Protein AF-A0A3A2ZA96-F1 (afdb_monomer)

Organism: NCBI:txid2070753

Solvent-accessible surface area (backbone atoms only — not comparable to full-atom values): 13912 Å² total; per-residue (Å²): 144,75,65,71,87,45,40,58,69,80,91,52,92,72,40,74,68,71,79,42,34,32,76,42,24,40,72,63,75,56,77,67,40,71,51,65,46,100,72,82,50,36,35,32,31,68,46,44,55,41,67,55,102,55,33,41,30,28,36,23,36,33,68,72,78,69,37,63,30,22,39,39,38,29,12,16,46,48,45,76,74,41,43,37,73,58,53,39,58,54,58,71,73,49,78,74,83,46,84,15,43,75,13,38,61,56,70,78,47,74,45,76,48,82,53,76,13,41,47,23,40,36,41,30,27,68,35,61,42,32,46,42,61,45,36,72,75,38,46,70,66,47,57,76,41,39,72,52,48,51,52,36,48,51,34,15,48,51,40,37,49,77,69,74,46,78,66,91,62,91,50,50,70,30,28,24,43,55,47,86,69,54,55,79,49,52,72,67,56,50,55,68,75,38,79,77,81,63,69,48,61,50,42,52,72,43,79,87,69,62,51,80,27,47,44,70,41,51,53,54,46,55,78,68,47,65,66,52,50,54,47,62,75,74,48,61,76,81,79,59,46,43,21,44,41,74,60,50,65,122

Sequence (250 aa):
MYAIEKFHYVPDEDVEDICMYKPGGYHPVKLGEIFQNGGSSKYRILQKLGSGSFATVWLAEDLLKGRYVALKILISDATANGNEAQILRWLDNQSRGHPGYRHVAHLLDCFQIKGPNGTHDVLIMEPMVSLFWLHREATDIISSHGKSFIHQMISGLLYLHSLQVMHGDLHLSNIGLALPDLDKYSESELSFAFDDPEPTIVLPLRPEDQTNSLPTYVIRPISLAELVLEQLRTSKSTDLCVRIMDFGNG

Foldseek 3Di:
DPDVVFWPDDDDVLFDDLSQLAAQGAFADDQQDWDDDVDDWIWGFHFWAGDDRFWTWTWTARPVVLFIWIKTKTGQNCVVQFCQVVVQVVLQPDDPPQPLSLQAWHFPDWDWDQFPRGIIIIGITFDWDFQVVLCVVPVPLCVVLVVLLVVSNVSNCVSCVVVVHDLVDDDRRQKTKGDRPPSVDDSVRVPVVWDDWDWAAIGTPDPVPDDSSGHRTITRRTDPNVVVSVCSVPDDSVVIHMHGHDSDRD

Secondary structure (DSSP, 8-state):
--SGGGEE----TTS--GGG-STTSPPP--TT-EEE-SSS-EEEEEEEEEEETTEEEEEEEETTTTEEEEEEEE-HHHHHH--HHHHHHHHHTS-TTSTTGGGB---SEEEEEEETTEEEEEEEE--EEEHHHHHHH-HHHHHHHHHHHHHHHHHHHHHHHHTT---S--SGGGEEEE-TTGGGS-HHHHHHHSPPP-EEE-EESSGGG--TTS-SEEEPPP--HHHHHHHHHHS-TTT--EEE---TT-

Structure (mmCIF, N/CA/C/O backbone):
data_AF-A0A3A2ZA96-F1
#
_entry.id   AF-A0A3A2ZA96-F1
#
loop_
_atom_site.group_PDB
_atom_site.id
_atom_site.type_symbol
_atom_site.label_atom_id
_atom_site.label_alt_id
_atom_site.label_comp_id
_atom_site.label_asym_id
_atom_site.label_entity_id
_atom_site.label_seq_id
_atom_site.pdbx_PDB_ins_code
_atom_site.Cartn_x
_atom_site.Cartn_y
_atom_site.Cartn_z
_atom_site.occupancy
_atom_site.B_iso_or_equiv
_atom_site.auth_seq_id
_atom_site.auth_comp_id
_atom_site.auth_asym_id
_atom_site.auth_atom_id
_atom_site.pdbx_PDB_model_num
ATOM 1 N N . MET A 1 1 ? 27.424 -8.484 -4.691 1.00 39.47 1 MET A N 1
ATOM 2 C CA . MET A 1 1 ? 27.998 -7.264 -4.087 1.00 39.47 1 MET A CA 1
ATOM 3 C C . MET A 1 1 ? 28.618 -6.375 -5.181 1.00 39.47 1 MET A C 1
ATOM 5 O O . MET A 1 1 ? 29.801 -6.111 -5.120 1.00 39.47 1 MET A O 1
ATOM 9 N N . TYR A 1 2 ? 27.853 -5.964 -6.212 1.00 43.91 2 TYR A N 1
ATOM 10 C CA . TYR A 1 2 ? 28.400 -5.239 -7.390 1.00 43.91 2 TYR A CA 1
ATOM 11 C C . TYR A 1 2 ? 27.446 -4.216 -8.051 1.00 43.91 2 TYR A C 1
ATOM 13 O O . TYR A 1 2 ? 27.782 -3.652 -9.084 1.00 43.91 2 TYR A O 1
ATOM 21 N N . ALA A 1 3 ? 26.239 -3.983 -7.524 1.00 51.50 3 ALA A N 1
ATOM 22 C CA . ALA A 1 3 ? 25.230 -3.198 -8.249 1.00 51.50 3 ALA A CA 1
ATOM 23 C C . ALA A 1 3 ? 25.275 -1.684 -7.953 1.00 51.50 3 ALA A C 1
ATOM 25 O O . ALA A 1 3 ? 24.931 -0.894 -8.823 1.00 51.50 3 ALA A O 1
ATOM 26 N N . ILE A 1 4 ? 25.776 -1.269 -6.784 1.00 53.28 4 ILE A N 1
ATOM 27 C CA . ILE A 1 4 ? 25.806 0.148 -6.371 1.00 53.28 4 ILE A CA 1
ATOM 28 C C . ILE A 1 4 ? 26.928 0.926 -7.090 1.00 53.28 4 ILE A C 1
ATOM 30 O O . ILE A 1 4 ? 26.800 2.118 -7.335 1.00 53.28 4 ILE A O 1
ATOM 34 N N . GLU A 1 5 ? 27.991 0.247 -7.536 1.00 59.47 5 GLU A N 1
ATOM 35 C CA . GLU A 1 5 ? 29.113 0.859 -8.273 1.00 59.47 5 GLU A CA 1
ATOM 36 C C . GLU A 1 5 ? 28.763 1.292 -9.704 1.00 59.47 5 GLU A C 1
ATOM 38 O O . GLU A 1 5 ? 29.638 1.766 -10.420 1.00 59.47 5 GLU A O 1
ATOM 43 N N . LYS A 1 6 ? 27.516 1.096 -10.152 1.00 59.81 6 LYS A N 1
ATOM 44 C CA . LYS A 1 6 ? 27.054 1.439 -11.503 1.00 59.81 6 LYS A CA 1
ATOM 45 C C . LYS A 1 6 ? 26.203 2.702 -11.575 1.00 59.81 6 LYS A C 1
ATOM 47 O O . LYS A 1 6 ? 25.868 3.117 -12.683 1.00 59.81 6 LYS A O 1
ATOM 52 N N . PHE A 1 7 ? 25.865 3.326 -10.447 1.00 63.41 7 PHE A N 1
ATOM 53 C CA . PHE A 1 7 ? 24.926 4.450 -10.414 1.00 63.41 7 PHE A CA 1
ATOM 54 C C . PHE A 1 7 ? 25.476 5.629 -9.610 1.00 63.41 7 PHE A C 1
ATOM 56 O O . PHE A 1 7 ? 26.142 5.447 -8.592 1.00 63.41 7 PHE A O 1
ATOM 63 N N . HIS A 1 8 ? 25.159 6.851 -10.043 1.00 62.31 8 HIS A N 1
ATOM 64 C CA . HIS A 1 8 ? 25.206 8.018 -9.167 1.00 62.31 8 HIS A CA 1
ATOM 65 C C . HIS A 1 8 ? 23.986 7.952 -8.250 1.00 62.31 8 HIS A C 1
ATOM 67 O O . HIS A 1 8 ? 22.919 8.469 -8.572 1.00 62.31 8 HIS A O 1
ATOM 73 N N . TYR A 1 9 ? 24.148 7.250 -7.135 1.00 63.81 9 TYR A N 1
ATOM 74 C CA . TYR A 1 9 ? 23.114 7.053 -6.132 1.00 63.81 9 TYR A CA 1
ATOM 75 C C . TYR A 1 9 ? 23.725 7.244 -4.747 1.00 63.81 9 TYR A C 1
ATOM 77 O O . TYR A 1 9 ? 24.752 6.642 -4.431 1.00 63.81 9 TYR A O 1
ATOM 85 N N . VAL A 1 10 ? 23.099 8.090 -3.933 1.00 62.56 10 VAL A N 1
ATOM 86 C CA . VAL A 1 10 ? 23.370 8.157 -2.497 1.00 62.56 10 VAL A CA 1
ATOM 87 C C . VAL A 1 10 ? 22.300 7.296 -1.835 1.00 62.56 10 VAL A C 1
ATOM 89 O O . VAL A 1 10 ? 21.128 7.653 -1.946 1.00 62.56 10 VAL A O 1
ATOM 92 N N . PRO A 1 11 ? 22.663 6.161 -1.210 1.00 63.34 11 PRO A N 1
ATOM 93 C CA . PRO A 1 11 ? 21.711 5.353 -0.468 1.00 63.34 11 PRO A CA 1
ATOM 94 C C . PRO A 1 11 ? 20.977 6.195 0.563 1.00 63.34 11 PRO A C 1
ATOM 96 O O . PRO A 1 11 ? 21.597 6.758 1.462 1.00 63.34 11 PRO A O 1
ATOM 99 N N . ASP A 1 12 ? 19.663 6.269 0.403 1.00 71.38 12 ASP A N 1
ATOM 100 C CA . ASP A 1 12 ? 18.750 6.754 1.422 1.00 71.38 12 ASP A CA 1
ATOM 101 C C . ASP A 1 12 ? 18.109 5.520 2.070 1.00 71.38 12 ASP A C 1
ATOM 103 O O . ASP A 1 12 ? 17.606 4.638 1.374 1.00 71.38 12 ASP A O 1
ATOM 107 N N . GLU A 1 13 ? 18.195 5.408 3.395 1.00 70.94 13 GLU A N 1
ATOM 108 C CA . GLU A 1 13 ? 17.648 4.262 4.134 1.00 70.94 13 GLU A CA 1
ATOM 109 C C . GLU A 1 13 ? 16.117 4.191 4.046 1.00 70.94 13 GLU A C 1
ATOM 111 O O . GLU A 1 13 ? 15.537 3.121 4.236 1.00 70.94 13 GLU A O 1
ATOM 116 N N . ASP A 1 14 ? 15.465 5.309 3.716 1.00 79.44 14 ASP A N 1
ATOM 117 C CA . ASP A 1 14 ? 14.012 5.410 3.627 1.00 79.44 14 ASP A CA 1
ATOM 118 C C . ASP A 1 14 ? 13.470 5.131 2.211 1.00 79.44 14 ASP A C 1
ATOM 120 O O . ASP A 1 14 ? 12.252 5.107 2.006 1.00 79.44 14 ASP A O 1
ATOM 124 N N . VAL A 1 15 ? 14.341 4.880 1.223 1.00 86.81 15 VAL A N 1
ATOM 125 C CA . VAL A 1 15 ? 13.942 4.424 -0.120 1.00 86.81 15 VAL A CA 1
ATOM 126 C C . VAL A 1 15 ? 14.346 2.966 -0.355 1.00 86.81 15 VAL A C 1
ATOM 128 O O . VAL A 1 15 ? 15.236 2.409 0.282 1.00 86.81 15 VAL A O 1
ATOM 131 N N . GLU A 1 16 ? 13.651 2.303 -1.271 1.00 90.56 16 GLU A N 1
ATOM 132 C CA . GLU A 1 16 ? 13.921 0.920 -1.641 1.00 90.56 16 GLU A CA 1
ATOM 133 C C . GLU A 1 16 ? 15.256 0.769 -2.377 1.00 90.56 16 GLU A C 1
ATOM 135 O O . GLU A 1 16 ? 15.706 1.661 -3.096 1.00 90.56 16 GLU A O 1
ATOM 140 N N . ASP A 1 17 ? 15.871 -0.408 -2.250 1.00 89.00 17 ASP A N 1
ATOM 141 C CA . ASP A 1 17 ? 17.122 -0.709 -2.940 1.00 89.00 17 ASP A CA 1
ATOM 142 C C . ASP A 1 17 ? 16.935 -0.665 -4.465 1.00 89.00 17 ASP A C 1
ATOM 144 O O . ASP A 1 17 ? 16.279 -1.528 -5.061 1.00 89.00 17 ASP A O 1
ATOM 148 N N . ILE A 1 18 ? 17.584 0.310 -5.105 1.00 88.69 18 ILE A N 1
ATOM 149 C CA . ILE A 1 18 ? 17.569 0.494 -6.558 1.00 88.69 18 ILE A CA 1
ATOM 150 C C . ILE A 1 18 ? 18.042 -0.755 -7.319 1.00 88.69 18 ILE A C 1
ATOM 152 O O . ILE A 1 18 ? 17.629 -0.996 -8.452 1.00 88.69 18 ILE A O 1
ATOM 156 N N . CYS A 1 19 ? 18.862 -1.606 -6.695 1.00 87.50 19 CYS A N 1
ATOM 157 C CA . CYS A 1 19 ? 19.374 -2.837 -7.298 1.00 87.50 19 CYS A CA 1
ATOM 158 C C . CYS A 1 19 ? 18.289 -3.912 -7.475 1.00 87.50 19 CYS A C 1
ATOM 160 O O . CYS A 1 19 ? 18.508 -4.919 -8.159 1.00 87.50 19 CYS A O 1
ATOM 162 N N . MET A 1 20 ? 17.124 -3.719 -6.853 1.00 92.38 20 MET A N 1
ATOM 163 C CA . MET A 1 20 ? 15.959 -4.590 -6.987 1.00 92.38 20 MET A CA 1
ATOM 164 C C . MET A 1 20 ? 15.088 -4.228 -8.198 1.00 92.38 20 MET A C 1
ATOM 166 O O . MET A 1 20 ? 14.151 -4.959 -8.506 1.00 92.38 20 MET A O 1
ATOM 170 N N . TYR A 1 21 ? 15.413 -3.171 -8.943 1.00 93.44 21 TYR A N 1
ATOM 171 C CA . TYR A 1 21 ? 14.785 -2.840 -10.224 1.00 93.44 21 TYR A CA 1
ATOM 172 C C . TYR A 1 21 ? 15.423 -3.620 -11.381 1.00 93.44 21 TYR A C 1
ATOM 174 O O . TYR A 1 21 ? 16.212 -3.110 -12.175 1.00 93.44 21 TYR A O 1
ATOM 182 N N . LYS A 1 22 ? 15.087 -4.906 -11.446 1.00 93.12 22 LYS A N 1
ATOM 183 C CA . LYS A 1 22 ? 15.606 -5.895 -12.403 1.00 93.12 22 LYS A CA 1
ATOM 184 C C . LYS A 1 22 ? 14.513 -6.921 -12.728 1.00 93.12 22 LYS A C 1
ATOM 186 O O . LYS A 1 22 ? 13.529 -6.970 -11.989 1.00 93.12 22 LYS A O 1
ATOM 191 N N . PRO A 1 23 ? 14.667 -7.777 -13.756 1.00 95.50 23 PRO A N 1
ATOM 192 C CA . PRO A 1 23 ? 13.743 -8.889 -13.986 1.00 95.50 23 PRO A CA 1
ATOM 193 C C . PRO A 1 23 ? 13.491 -9.705 -12.706 1.00 95.50 23 PRO A C 1
ATOM 195 O O . PRO A 1 23 ? 14.446 -10.061 -12.016 1.00 95.50 23 PRO A O 1
ATOM 198 N N . GLY A 1 24 ? 12.217 -9.945 -12.378 1.00 94.88 24 GLY A N 1
ATOM 199 C CA . GLY A 1 24 ? 11.777 -10.583 -11.125 1.00 94.88 24 GLY A CA 1
ATOM 200 C C . GLY A 1 24 ? 11.549 -9.615 -9.950 1.00 94.88 24 GLY A C 1
ATOM 201 O O . GLY A 1 24 ? 10.838 -9.933 -9.000 1.00 94.88 24 GLY A O 1
ATOM 202 N N . GLY A 1 25 ? 12.095 -8.401 -10.024 1.00 95.69 25 GLY A N 1
ATOM 203 C CA . GLY A 1 25 ? 12.070 -7.398 -8.959 1.00 95.69 25 GLY A CA 1
ATOM 204 C C . GLY A 1 25 ? 10.932 -6.376 -9.057 1.00 95.69 25 GLY A C 1
ATOM 205 O O . GLY A 1 25 ? 9.826 -6.707 -9.489 1.00 95.69 25 GLY A O 1
ATOM 206 N N . TYR A 1 26 ? 11.185 -5.138 -8.617 1.00 96.88 26 TYR A N 1
ATOM 207 C CA . TYR A 1 26 ? 10.183 -4.061 -8.552 1.00 96.88 26 TYR A CA 1
ATOM 208 C C . TYR A 1 26 ? 9.727 -3.575 -9.930 1.00 96.88 26 TYR A C 1
ATOM 210 O O . TYR A 1 26 ? 10.460 -3.665 -10.910 1.00 96.88 26 TYR A O 1
ATOM 218 N N . HIS A 1 27 ? 8.527 -3.000 -9.997 1.00 97.31 27 HIS A N 1
ATOM 219 C CA . HIS A 1 27 ? 8.063 -2.235 -11.153 1.00 97.31 27 HIS A CA 1
ATOM 220 C C . HIS A 1 27 ? 8.425 -0.749 -10.985 1.00 97.31 27 HIS A C 1
ATOM 222 O O . HIS A 1 27 ? 8.119 -0.204 -9.924 1.00 97.31 27 HIS A O 1
ATOM 228 N N . PRO A 1 28 ? 9.044 -0.073 -11.973 1.00 96.06 28 PRO A N 1
ATOM 229 C CA . PRO A 1 28 ? 9.272 1.372 -11.908 1.00 96.06 28 PRO A CA 1
ATOM 230 C C . PRO A 1 28 ? 7.945 2.129 -12.028 1.00 96.06 28 PRO A C 1
ATOM 232 O O . PRO A 1 28 ? 7.232 1.953 -13.008 1.00 96.06 28 PRO A O 1
ATOM 235 N N . VAL A 1 29 ? 7.637 2.977 -11.045 1.00 96.50 29 VAL A N 1
ATOM 236 C CA . VAL A 1 29 ? 6.386 3.753 -10.963 1.00 96.50 29 VAL A CA 1
ATOM 237 C C . VAL A 1 29 ? 6.705 5.243 -10.966 1.00 96.50 29 VAL A C 1
ATOM 239 O O . VAL A 1 29 ? 7.689 5.667 -10.355 1.00 96.50 29 VAL A O 1
ATOM 242 N N . LYS A 1 30 ? 5.874 6.049 -11.635 1.00 95.50 30 LYS A N 1
ATOM 243 C CA . LYS A 1 30 ? 6.012 7.513 -11.664 1.00 95.50 30 LYS A CA 1
ATOM 244 C C . LYS A 1 30 ? 4.824 8.209 -11.007 1.00 95.50 30 LYS A C 1
ATOM 246 O O . LYS A 1 30 ? 3.680 7.789 -11.150 1.00 95.50 30 LYS A O 1
ATOM 251 N N . LEU A 1 31 ? 5.086 9.338 -10.352 1.00 95.00 31 LEU A N 1
ATOM 252 C CA . LEU A 1 31 ? 4.021 10.235 -9.909 1.00 95.00 31 LEU A CA 1
ATOM 253 C C . LEU A 1 31 ? 3.207 10.731 -11.111 1.00 95.00 31 LEU A C 1
ATOM 255 O O . LEU A 1 31 ? 3.764 11.038 -12.169 1.00 95.00 31 LEU A O 1
ATOM 259 N N . GLY A 1 32 ? 1.885 10.767 -10.956 1.00 95.38 32 GLY A N 1
ATOM 260 C CA . GLY A 1 32 ? 0.931 11.093 -12.016 1.00 95.38 32 GLY A CA 1
ATOM 261 C C . GLY A 1 32 ? 0.682 9.972 -13.031 1.00 95.38 32 GLY A C 1
ATOM 262 O O . GLY A 1 32 ? -0.185 10.129 -13.892 1.00 95.38 32 GLY A O 1
ATOM 263 N N . GLU A 1 33 ? 1.396 8.844 -12.949 1.00 96.44 33 GLU A N 1
ATOM 264 C CA . GLU A 1 33 ? 1.129 7.675 -13.787 1.00 96.44 33 GLU A CA 1
ATOM 265 C C . GLU A 1 33 ? -0.280 7.137 -13.532 1.00 96.44 33 GLU A C 1
ATOM 267 O O . GLU A 1 33 ? -0.764 7.134 -12.400 1.00 96.44 33 GLU A O 1
ATOM 272 N N . ILE A 1 34 ? -0.951 6.693 -14.596 1.00 97.31 34 ILE A N 1
ATOM 273 C CA . ILE A 1 34 ? -2.306 6.154 -14.516 1.00 97.31 34 ILE A CA 1
ATOM 274 C C . ILE A 1 34 ? -2.273 4.674 -14.877 1.00 97.31 34 ILE A C 1
ATOM 276 O O . ILE A 1 34 ? -2.052 4.318 -16.036 1.00 97.31 34 ILE A O 1
ATOM 280 N N . PHE A 1 35 ? -2.574 3.821 -13.902 1.00 96.56 35 PHE A N 1
ATOM 281 C CA . PHE A 1 35 ? -2.811 2.402 -14.133 1.00 96.56 35 PHE A CA 1
ATOM 282 C C . PHE A 1 35 ? -4.283 2.153 -14.445 1.00 96.56 35 PHE A C 1
ATOM 284 O O . PHE A 1 35 ? -5.175 2.712 -13.807 1.00 96.56 35 PHE A O 1
ATOM 291 N N . GLN A 1 36 ? -4.549 1.296 -15.427 1.00 91.38 36 GLN A N 1
ATOM 292 C CA . GLN A 1 36 ? -5.901 0.931 -15.827 1.00 91.38 36 GLN A CA 1
ATOM 293 C C . GLN A 1 36 ? -6.091 -0.574 -15.665 1.00 91.38 36 GLN A C 1
ATOM 295 O O . GLN A 1 36 ? -5.366 -1.369 -16.263 1.00 91.38 36 GLN A O 1
ATOM 300 N N . ASN A 1 37 ? -7.102 -0.959 -14.890 1.00 83.00 37 ASN A N 1
ATOM 301 C CA . ASN A 1 37 ? -7.631 -2.315 -14.950 1.00 83.00 37 ASN A CA 1
ATOM 302 C C . ASN A 1 37 ? -8.444 -2.423 -16.248 1.00 83.00 37 ASN A C 1
ATOM 304 O O . ASN A 1 37 ? -9.155 -1.475 -16.565 1.00 83.00 37 ASN A O 1
ATOM 308 N N . GLY A 1 38 ? -8.367 -3.532 -16.991 1.00 74.62 38 GLY A N 1
ATOM 309 C CA . GLY A 1 38 ? -8.902 -3.711 -18.358 1.00 74.62 38 GLY A CA 1
ATOM 310 C C . GLY A 1 38 ? -10.396 -3.401 -18.601 1.00 74.62 38 GLY A C 1
ATOM 311 O O . GLY A 1 38 ? -10.888 -3.634 -19.702 1.00 74.62 38 GLY A O 1
ATOM 312 N N . GLY A 1 39 ? -11.118 -2.884 -17.603 1.00 77.50 39 GLY A N 1
ATOM 313 C CA . GLY A 1 39 ? -12.364 -2.131 -17.734 1.00 77.50 39 GLY A CA 1
ATOM 314 C C . GLY A 1 39 ? -12.168 -0.604 -17.640 1.00 77.50 39 GLY A C 1
ATOM 315 O O . GLY A 1 39 ? -11.292 -0.022 -18.283 1.00 77.50 39 GLY A O 1
ATOM 316 N N . SER A 1 40 ? -13.032 0.065 -16.865 1.00 81.62 40 SER A N 1
ATOM 317 C CA . SER A 1 40 ? -13.113 1.538 -16.801 1.00 81.62 40 SER A CA 1
ATOM 318 C C . SER A 1 40 ? -12.339 2.182 -15.647 1.00 81.62 40 SER A C 1
ATOM 320 O O . SER A 1 40 ? -12.136 3.395 -15.672 1.00 81.62 40 SER A O 1
ATOM 322 N N . SER A 1 41 ? -11.944 1.410 -14.630 1.00 89.06 41 SER A N 1
ATOM 323 C CA . SER A 1 41 ? -11.244 1.940 -13.454 1.00 89.06 41 SER A CA 1
ATOM 324 C C . SER A 1 41 ? -9.849 2.429 -13.828 1.00 89.06 41 SER A C 1
ATOM 326 O O . SER A 1 41 ? -9.084 1.715 -14.481 1.00 89.06 41 SER A O 1
ATOM 328 N N . LYS A 1 42 ? -9.518 3.646 -13.393 1.00 95.56 42 LYS A N 1
ATOM 329 C CA . LYS A 1 42 ? -8.219 4.283 -13.609 1.00 95.56 42 LYS A CA 1
ATOM 330 C C . LYS A 1 42 ? -7.684 4.783 -12.276 1.00 95.56 42 LYS A C 1
ATOM 332 O O . LYS A 1 42 ? -8.401 5.476 -11.560 1.00 95.56 42 LYS A O 1
ATOM 337 N N . TYR A 1 43 ? -6.437 4.446 -11.984 1.00 97.81 43 TYR A N 1
ATOM 338 C CA . TYR A 1 43 ? -5.769 4.748 -10.727 1.00 97.81 43 TYR A CA 1
ATOM 339 C C . TYR A 1 43 ? -4.580 5.662 -10.988 1.00 97.81 43 TYR A C 1
ATOM 341 O O . TYR A 1 43 ? -3.613 5.232 -11.615 1.00 97.81 43 TYR A O 1
ATOM 349 N N . ARG A 1 44 ? -4.663 6.917 -10.541 1.00 97.56 44 ARG A N 1
ATOM 350 C CA . ARG A 1 44 ? -3.606 7.923 -10.711 1.00 97.56 44 ARG A CA 1
ATOM 351 C C . ARG A 1 44 ? -2.689 7.933 -9.494 1.00 97.56 44 ARG A C 1
ATOM 353 O O . ARG A 1 44 ? -3.164 8.208 -8.398 1.00 97.56 44 ARG A O 1
ATOM 360 N N . ILE A 1 45 ? -1.401 7.660 -9.680 1.00 97.19 45 ILE A N 1
ATOM 361 C CA . ILE A 1 45 ? -0.398 7.672 -8.608 1.00 97.19 45 ILE A CA 1
ATOM 362 C C . ILE A 1 45 ? -0.182 9.099 -8.107 1.00 97.19 45 ILE A C 1
ATOM 364 O O . ILE A 1 45 ? 0.093 9.996 -8.904 1.00 97.19 45 ILE A O 1
ATOM 368 N N . LEU A 1 46 ? -0.272 9.293 -6.792 1.00 94.81 46 LEU A N 1
ATOM 369 C CA . LEU A 1 46 ? -0.107 10.596 -6.146 1.00 94.81 46 LEU A CA 1
ATOM 370 C C . LEU A 1 46 ? 1.184 10.672 -5.340 1.00 94.81 46 LEU A C 1
ATOM 372 O O . LEU A 1 46 ? 1.966 11.594 -5.532 1.00 94.81 46 LEU A O 1
ATOM 376 N N . GLN A 1 47 ? 1.399 9.707 -4.443 1.00 94.19 47 GLN A N 1
ATOM 377 C CA . GLN A 1 47 ? 2.526 9.693 -3.509 1.00 94.19 47 GLN A CA 1
ATOM 378 C C . GLN A 1 47 ? 2.936 8.262 -3.173 1.00 94.19 47 GLN A C 1
ATOM 380 O O . GLN A 1 47 ? 2.146 7.326 -3.316 1.00 94.19 47 GLN A O 1
ATOM 385 N N . LYS A 1 48 ? 4.161 8.070 -2.685 1.00 95.25 48 LYS A N 1
ATOM 386 C CA . LYS A 1 48 ? 4.595 6.772 -2.159 1.00 95.25 48 LYS A CA 1
ATOM 387 C C . LYS A 1 48 ? 4.232 6.660 -0.679 1.00 95.25 48 LYS A C 1
ATOM 389 O O . LYS A 1 48 ? 4.485 7.581 0.083 1.00 95.25 48 LYS A O 1
ATOM 394 N N . LEU A 1 49 ? 3.669 5.525 -0.271 1.00 93.50 49 LEU A N 1
ATOM 395 C CA . LEU A 1 49 ? 3.315 5.227 1.126 1.00 93.50 49 LEU A CA 1
ATOM 396 C C . LEU A 1 49 ? 4.314 4.290 1.802 1.00 93.50 49 LEU A C 1
ATOM 398 O O . LEU A 1 49 ? 4.412 4.261 3.024 1.00 93.50 49 LEU A O 1
ATOM 402 N N . GLY A 1 50 ? 5.056 3.506 1.022 1.00 92.62 50 GLY A N 1
ATOM 403 C CA . GLY A 1 50 ? 6.074 2.629 1.576 1.00 92.62 50 GLY A CA 1
ATOM 404 C C . GLY A 1 50 ? 6.677 1.680 0.558 1.00 92.62 50 GLY A C 1
ATOM 405 O O . GLY A 1 50 ? 6.294 1.629 -0.612 1.00 92.62 50 GLY A O 1
ATOM 406 N N . SER A 1 51 ? 7.640 0.907 1.031 1.00 92.44 51 SER A N 1
ATOM 407 C CA . SER A 1 51 ? 8.260 -0.185 0.294 1.00 92.44 51 SER A CA 1
ATOM 408 C C . SER A 1 51 ? 8.748 -1.244 1.270 1.00 92.44 51 SER A C 1
ATOM 410 O O . SER A 1 51 ? 9.182 -0.926 2.373 1.00 92.44 51 SER A O 1
ATOM 412 N N . GLY A 1 52 ? 8.687 -2.499 0.850 1.00 88.31 52 GLY A N 1
ATOM 413 C CA . GLY A 1 52 ? 9.247 -3.642 1.560 1.00 88.31 52 GLY A CA 1
ATOM 414 C C . GLY A 1 52 ? 9.774 -4.653 0.553 1.00 88.31 52 GLY A C 1
ATOM 415 O O . GLY A 1 52 ? 9.560 -4.500 -0.645 1.00 88.31 52 GLY A O 1
ATOM 416 N N . SER A 1 53 ? 10.427 -5.716 1.019 1.00 86.94 53 SER A N 1
ATOM 417 C CA . SER A 1 53 ? 11.171 -6.656 0.162 1.00 86.94 53 SER A CA 1
ATOM 418 C C . SER A 1 53 ? 10.374 -7.284 -0.990 1.00 86.94 53 SER A C 1
ATOM 420 O O . SER A 1 53 ? 10.977 -7.772 -1.943 1.00 86.94 53 SER A O 1
ATOM 422 N N . PHE A 1 54 ? 9.042 -7.284 -0.910 1.00 91.00 54 PHE A N 1
ATOM 423 C CA . PHE A 1 54 ? 8.158 -7.929 -1.880 1.00 91.00 54 PHE A CA 1
ATOM 424 C C . PHE A 1 54 ? 7.221 -6.971 -2.619 1.00 91.00 54 PHE A C 1
ATOM 426 O O . PHE A 1 54 ? 6.526 -7.416 -3.532 1.00 91.00 54 PHE A O 1
ATOM 433 N N . ALA A 1 55 ? 7.174 -5.684 -2.258 1.00 94.56 55 ALA A N 1
ATOM 434 C CA . ALA A 1 55 ? 6.233 -4.742 -2.858 1.00 94.56 55 ALA A CA 1
ATOM 435 C C . ALA A 1 55 ? 6.610 -3.274 -2.630 1.00 94.56 55 ALA A C 1
ATOM 437 O O . ALA A 1 55 ? 7.250 -2.920 -1.639 1.00 94.56 55 ALA A O 1
ATOM 438 N N . THR A 1 56 ? 6.108 -2.405 -3.502 1.00 96.50 56 THR A N 1
ATOM 439 C CA . THR A 1 56 ? 5.979 -0.968 -3.224 1.00 96.50 56 THR A CA 1
ATOM 440 C C . THR A 1 56 ? 4.509 -0.618 -3.006 1.00 96.50 56 THR A C 1
ATOM 442 O O . THR A 1 56 ? 3.621 -1.261 -3.569 1.00 96.50 56 THR A O 1
ATOM 445 N N . VAL A 1 57 ? 4.236 0.368 -2.151 1.00 96.50 57 VAL A N 1
ATOM 446 C CA . VAL A 1 57 ? 2.876 0.806 -1.811 1.00 96.50 57 VAL A CA 1
ATOM 447 C C . VAL A 1 57 ? 2.732 2.288 -2.122 1.00 96.50 57 VAL A C 1
ATOM 449 O O . VAL A 1 57 ? 3.546 3.100 -1.683 1.00 96.50 57 VAL A O 1
ATOM 452 N N . TRP A 1 58 ? 1.684 2.637 -2.861 1.00 97.44 58 TRP A N 1
ATOM 453 C CA . TRP A 1 58 ? 1.460 3.983 -3.385 1.00 97.44 58 TRP A CA 1
ATOM 454 C C . TRP A 1 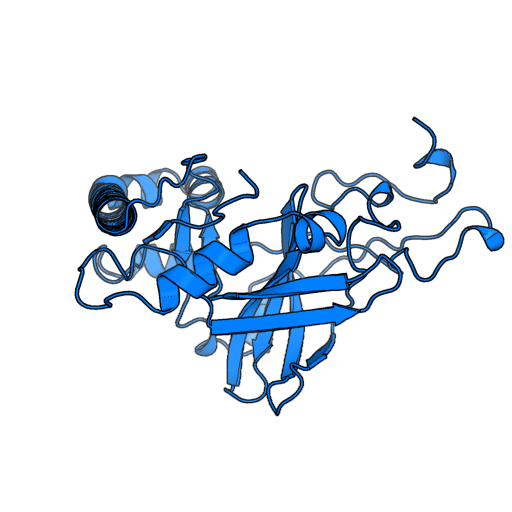58 ? 0.072 4.488 -3.023 1.00 97.44 58 TRP A C 1
ATOM 456 O O . TRP A 1 58 ? -0.905 3.752 -3.131 1.00 97.44 58 TRP A O 1
ATOM 466 N N . LEU A 1 59 ? -0.024 5.752 -2.631 1.00 96.31 59 LEU A N 1
ATOM 467 C CA . LEU A 1 59 ? -1.284 6.472 -2.573 1.00 96.31 59 LEU A CA 1
ATOM 468 C C . LEU A 1 59 ? -1.691 6.802 -4.005 1.00 96.31 59 LEU A C 1
ATOM 470 O O . LEU A 1 59 ? -0.904 7.373 -4.765 1.00 96.31 59 LEU A O 1
ATOM 474 N N . ALA A 1 60 ? -2.921 6.464 -4.362 1.00 96.81 60 ALA A N 1
ATOM 475 C CA . ALA A 1 60 ? -3.484 6.788 -5.657 1.00 96.81 60 ALA A CA 1
ATOM 476 C C . ALA A 1 60 ? -4.920 7.283 -5.526 1.00 96.81 60 ALA A C 1
ATOM 478 O O . ALA A 1 60 ? -5.607 7.016 -4.541 1.00 96.81 60 ALA A O 1
ATOM 479 N N . GLU A 1 61 ? -5.388 7.955 -6.564 1.00 95.81 61 GLU A N 1
ATOM 480 C CA . GLU A 1 61 ? -6.790 8.304 -6.731 1.00 95.81 61 GLU A CA 1
ATOM 481 C C . GLU A 1 61 ? -7.465 7.320 -7.688 1.00 95.81 61 GLU A C 1
ATOM 483 O O . GLU A 1 61 ? -7.015 7.120 -8.818 1.00 95.81 61 GLU A O 1
ATOM 488 N N . ASP A 1 62 ? -8.569 6.725 -7.246 1.00 95.75 62 ASP A N 1
ATOM 489 C CA . ASP A 1 62 ? -9.521 6.029 -8.106 1.00 95.75 62 ASP A CA 1
ATOM 490 C C . ASP A 1 62 ? -10.361 7.078 -8.847 1.00 95.75 62 ASP A C 1
ATOM 492 O O . ASP A 1 62 ? -11.352 7.586 -8.320 1.00 95.75 62 ASP A O 1
ATOM 496 N N . LEU A 1 63 ? -9.963 7.397 -10.081 1.00 94.88 63 LEU A N 1
ATOM 497 C CA . LEU A 1 63 ? -10.575 8.450 -10.902 1.00 94.88 63 LEU A CA 1
ATOM 498 C C . LEU A 1 63 ? -12.038 8.162 -11.257 1.00 94.88 63 LEU A C 1
ATOM 500 O O . LEU A 1 63 ? -12.777 9.071 -11.629 1.00 94.88 63 LEU A O 1
ATOM 504 N N . LEU A 1 64 ? -12.456 6.894 -11.201 1.00 93.75 64 LEU A N 1
ATOM 505 C CA . LEU A 1 64 ? -13.831 6.512 -11.501 1.00 93.75 64 LEU A CA 1
ATOM 506 C C . LEU A 1 64 ? -14.743 6.749 -10.296 1.00 93.75 64 LEU A C 1
ATOM 508 O O . LEU A 1 64 ? -15.887 7.168 -10.468 1.00 93.75 64 LEU A O 1
ATOM 512 N N . LYS A 1 65 ? -14.253 6.444 -9.090 1.00 92.81 65 LYS A N 1
ATOM 513 C CA . LYS A 1 65 ? -15.035 6.548 -7.849 1.00 92.81 65 LYS A CA 1
ATOM 514 C C . LYS A 1 65 ? -14.798 7.848 -7.078 1.00 92.81 65 LYS A C 1
ATOM 516 O O . LYS A 1 65 ? -15.552 8.102 -6.147 1.00 92.81 65 LYS A O 1
ATOM 521 N N . GLY A 1 66 ? -13.793 8.641 -7.451 1.00 92.25 66 GLY A N 1
ATOM 522 C CA . GLY A 1 66 ? -13.449 9.901 -6.786 1.00 92.25 66 GLY A CA 1
ATOM 523 C C . GLY A 1 66 ? -12.995 9.699 -5.342 1.00 92.25 66 GLY A C 1
ATOM 524 O O . GLY A 1 66 ? -13.451 10.412 -4.458 1.00 92.25 66 GLY A O 1
ATOM 525 N N . ARG A 1 67 ? -12.160 8.683 -5.089 1.00 93.62 67 ARG A N 1
ATOM 526 C CA . ARG A 1 67 ? -11.672 8.341 -3.741 1.00 93.62 67 ARG A CA 1
ATOM 527 C C . ARG A 1 67 ? -10.195 7.978 -3.755 1.00 93.62 67 ARG A C 1
ATOM 529 O O . ARG A 1 67 ? -9.689 7.494 -4.769 1.00 93.62 67 ARG A O 1
ATOM 536 N N . TYR A 1 68 ? -9.534 8.097 -2.610 1.00 95.38 68 TYR A N 1
ATOM 537 C CA . TYR A 1 68 ? -8.154 7.642 -2.462 1.00 95.38 68 TYR A CA 1
ATOM 538 C C . TYR A 1 68 ? -8.066 6.163 -2.091 1.00 95.38 68 TYR A C 1
ATOM 540 O O . TYR A 1 68 ? -8.893 5.622 -1.355 1.00 95.38 68 TYR A O 1
ATOM 548 N N . VAL A 1 69 ? -7.037 5.508 -2.615 1.00 96.38 69 VAL A N 1
ATOM 549 C CA . VAL A 1 69 ? -6.749 4.085 -2.431 1.00 96.38 69 VAL A CA 1
ATOM 550 C C . VAL A 1 69 ? -5.246 3.869 -2.261 1.00 96.38 69 VAL A C 1
ATOM 552 O O . VAL A 1 69 ? -4.435 4.699 -2.668 1.00 96.38 69 VAL A O 1
ATOM 555 N N . ALA A 1 70 ? -4.871 2.736 -1.676 1.00 97.12 70 ALA A N 1
ATOM 556 C CA . ALA A 1 70 ? -3.501 2.247 -1.669 1.00 97.12 70 ALA A CA 1
ATOM 557 C C . ALA A 1 70 ? -3.310 1.202 -2.777 1.00 97.12 70 ALA A C 1
ATOM 559 O O . ALA A 1 70 ? -4.085 0.251 -2.883 1.00 97.12 70 ALA A O 1
ATOM 560 N N . LEU A 1 71 ? -2.268 1.373 -3.586 1.00 97.69 71 LEU A N 1
ATOM 561 C CA . LEU A 1 71 ? -1.819 0.440 -4.616 1.00 97.69 71 LEU A CA 1
ATOM 562 C C . LEU A 1 71 ? -0.591 -0.294 -4.093 1.00 97.69 71 LEU A C 1
ATOM 564 O O . LEU A 1 71 ? 0.500 0.277 -4.075 1.00 97.69 71 LEU A O 1
ATOM 568 N N . LYS A 1 72 ? -0.755 -1.555 -3.685 1.00 96.81 72 LYS A N 1
ATOM 569 C CA . LYS A 1 72 ? 0.370 -2.451 -3.385 1.00 96.81 72 LYS A CA 1
ATOM 570 C C . LYS A 1 72 ? 0.758 -3.172 -4.676 1.00 96.81 72 LYS A C 1
ATOM 572 O O . LYS A 1 72 ? -0.007 -3.991 -5.183 1.00 96.81 72 LYS A O 1
ATOM 577 N N . ILE A 1 73 ? 1.921 -2.830 -5.223 1.00 96.94 73 ILE A N 1
ATOM 578 C CA . ILE A 1 73 ? 2.469 -3.408 -6.455 1.00 96.94 73 ILE A CA 1
ATOM 579 C C . ILE A 1 73 ? 3.534 -4.423 -6.056 1.00 96.94 73 ILE A C 1
ATOM 581 O O . ILE A 1 73 ? 4.588 -4.052 -5.530 1.00 96.94 73 ILE A O 1
ATOM 585 N N . LEU A 1 74 ? 3.253 -5.704 -6.288 1.00 95.75 74 LEU A N 1
ATOM 586 C CA . LEU A 1 74 ? 4.167 -6.784 -5.934 1.00 95.75 74 LEU A CA 1
ATOM 587 C C . LEU A 1 74 ? 5.370 -6.828 -6.887 1.00 95.75 74 LEU A C 1
ATOM 589 O O . LEU A 1 74 ? 5.282 -6.477 -8.069 1.00 95.75 74 LEU A O 1
ATOM 593 N N . ILE A 1 75 ? 6.513 -7.306 -6.394 1.00 95.44 75 ILE A N 1
ATOM 594 C CA . ILE A 1 75 ? 7.625 -7.679 -7.275 1.00 95.44 75 ILE A CA 1
ATOM 595 C C . ILE A 1 75 ? 7.180 -8.794 -8.233 1.00 95.44 75 ILE A C 1
ATOM 597 O O . ILE A 1 75 ? 6.265 -9.572 -7.931 1.00 95.44 75 ILE A O 1
ATOM 601 N N . SER A 1 76 ? 7.824 -8.891 -9.396 1.00 95.75 76 SER A N 1
ATOM 602 C CA . SER A 1 76 ? 7.399 -9.868 -10.404 1.00 95.75 76 SER A CA 1
ATOM 603 C C . SER A 1 76 ? 7.542 -11.318 -9.922 1.00 95.75 76 SER A C 1
ATOM 605 O O . SER A 1 76 ? 6.702 -12.147 -10.267 1.00 95.75 76 SER A O 1
ATOM 607 N N . ASP A 1 77 ? 8.546 -11.636 -9.102 1.00 92.12 77 ASP A N 1
ATOM 608 C CA . ASP A 1 77 ? 8.748 -12.992 -8.572 1.00 92.12 77 ASP A CA 1
ATOM 609 C C . ASP A 1 77 ? 7.665 -13.385 -7.559 1.00 92.12 77 ASP A C 1
ATOM 611 O O . ASP A 1 77 ? 7.175 -14.516 -7.573 1.00 92.12 77 ASP A O 1
ATOM 615 N N . ALA A 1 78 ? 7.250 -12.441 -6.711 1.00 86.88 78 ALA A N 1
ATOM 616 C CA . ALA A 1 78 ? 6.147 -12.616 -5.769 1.00 86.88 78 ALA A CA 1
ATOM 617 C C . ALA A 1 78 ? 4.807 -12.748 -6.498 1.00 86.88 78 ALA A C 1
ATOM 619 O O . ALA A 1 78 ? 3.932 -13.466 -6.047 1.00 86.88 78 ALA A O 1
ATOM 620 N N . THR A 1 79 ? 4.650 -12.113 -7.657 1.00 85.62 79 THR A N 1
ATOM 621 C CA . THR A 1 79 ? 3.449 -12.286 -8.486 1.00 85.62 79 THR A CA 1
ATOM 622 C C . THR A 1 79 ? 3.358 -13.699 -9.062 1.00 85.62 79 THR A C 1
ATOM 624 O O . THR A 1 79 ? 2.282 -14.286 -9.117 1.00 85.62 79 THR A O 1
ATOM 627 N N . ALA A 1 80 ? 4.490 -14.264 -9.486 1.00 79.88 80 ALA A N 1
ATOM 628 C CA . ALA A 1 80 ? 4.525 -15.600 -10.072 1.00 79.88 80 ALA A CA 1
ATOM 629 C C . ALA A 1 80 ? 4.366 -16.723 -9.032 1.00 79.88 80 ALA A C 1
ATOM 631 O O . ALA A 1 80 ? 3.807 -17.770 -9.354 1.00 79.88 80 ALA A O 1
ATOM 632 N N . ASN A 1 81 ? 4.867 -16.514 -7.810 1.00 78.81 81 ASN A N 1
ATOM 633 C CA . ASN A 1 81 ? 4.999 -17.571 -6.800 1.00 78.81 81 ASN A CA 1
ATOM 634 C C . ASN A 1 81 ? 4.241 -17.293 -5.491 1.00 78.81 81 ASN A C 1
ATOM 636 O O . ASN A 1 81 ? 4.282 -18.114 -4.581 1.00 78.81 81 ASN A O 1
ATOM 640 N N . GLY A 1 82 ? 3.611 -16.127 -5.364 1.00 75.62 82 GLY A N 1
ATOM 641 C CA . GLY A 1 82 ? 2.987 -15.663 -4.133 1.00 75.62 82 GLY A CA 1
ATOM 642 C C . GLY A 1 82 ? 1.525 -16.060 -3.984 1.00 75.62 82 GLY A C 1
ATOM 643 O O . GLY A 1 82 ? 0.801 -16.294 -4.956 1.00 75.62 82 GLY A O 1
ATOM 644 N N . ASN A 1 83 ? 1.086 -16.081 -2.727 1.00 84.06 83 ASN A N 1
ATOM 645 C CA . ASN A 1 83 ? -0.258 -16.501 -2.337 1.00 84.06 83 ASN A CA 1
ATOM 646 C C . ASN A 1 83 ? -1.133 -15.330 -1.866 1.00 84.06 83 ASN A C 1
ATOM 648 O O . ASN A 1 83 ? -2.355 -15.472 -1.852 1.00 84.06 83 ASN A O 1
ATOM 652 N N . GLU A 1 84 ? -0.555 -14.167 -1.538 1.00 88.56 84 GLU A N 1
ATOM 653 C CA . GLU A 1 84 ? -1.277 -13.042 -0.923 1.00 88.56 84 GLU A CA 1
ATOM 654 C C . GLU A 1 84 ? -2.530 -12.639 -1.714 1.00 88.56 84 GLU A C 1
ATOM 656 O O . GLU A 1 84 ? -3.641 -12.619 -1.180 1.00 88.56 84 GLU A O 1
ATOM 661 N N . ALA A 1 85 ? -2.378 -12.382 -3.016 1.00 86.56 85 ALA A N 1
ATOM 662 C CA . ALA A 1 85 ? -3.488 -11.984 -3.874 1.00 86.56 85 ALA A CA 1
ATOM 663 C C . ALA A 1 85 ? -4.588 -13.059 -3.941 1.00 86.56 85 ALA A C 1
ATOM 665 O O . ALA A 1 85 ? -5.773 -12.743 -4.045 1.00 86.56 85 ALA A O 1
ATOM 666 N N . GLN A 1 86 ? -4.214 -14.341 -3.885 1.00 89.38 86 GLN A N 1
ATOM 667 C CA . GLN A 1 86 ? -5.159 -15.460 -3.901 1.00 89.38 86 GLN A CA 1
ATOM 668 C C . GLN A 1 86 ? -5.913 -15.570 -2.573 1.00 89.38 86 GLN A C 1
ATOM 670 O O . GLN A 1 86 ? -7.135 -15.711 -2.588 1.00 89.38 86 GLN A O 1
ATOM 675 N N . ILE A 1 87 ? -5.203 -15.449 -1.447 1.00 90.69 87 ILE A N 1
ATOM 676 C CA . ILE A 1 87 ? -5.777 -15.470 -0.097 1.00 90.69 87 ILE A CA 1
ATOM 677 C C . ILE A 1 87 ? -6.778 -14.327 0.059 1.00 90.69 87 ILE A C 1
ATOM 679 O O . ILE A 1 87 ? -7.921 -14.567 0.439 1.00 90.69 87 ILE A O 1
ATOM 683 N N . LEU A 1 88 ? -6.394 -13.100 -0.300 1.00 91.75 88 LEU A N 1
ATOM 684 C CA . LEU A 1 88 ? -7.273 -11.935 -0.190 1.00 91.75 88 LEU A CA 1
ATOM 685 C C . LEU A 1 88 ? -8.515 -12.062 -1.086 1.00 91.75 88 LEU A C 1
ATOM 687 O O . LEU A 1 88 ? -9.634 -11.864 -0.616 1.00 91.75 88 LEU A O 1
ATOM 691 N N . ARG A 1 89 ? -8.352 -12.498 -2.346 1.00 90.69 89 ARG A N 1
ATOM 692 C CA . ARG A 1 89 ? -9.493 -12.788 -3.237 1.00 90.69 89 ARG A CA 1
ATOM 693 C C . ARG A 1 89 ? -10.412 -13.864 -2.666 1.00 90.69 89 ARG A C 1
ATOM 695 O O . ARG A 1 89 ? -11.630 -13.790 -2.825 1.00 90.69 89 ARG A O 1
ATOM 702 N N . TRP A 1 90 ? -9.848 -14.889 -2.036 1.00 92.19 90 TRP A N 1
ATOM 703 C CA . TRP A 1 90 ? -10.635 -15.942 -1.410 1.00 92.19 90 TRP A CA 1
ATOM 704 C C . TRP A 1 90 ? -11.413 -15.414 -0.202 1.00 92.19 90 TRP A C 1
ATOM 706 O O . TRP A 1 90 ? -12.609 -15.691 -0.106 1.00 92.19 90 TRP A O 1
ATOM 716 N N . LEU A 1 91 ? -10.770 -14.616 0.661 1.00 92.25 91 LEU A N 1
ATOM 717 C CA . LEU A 1 91 ? -11.374 -13.985 1.839 1.00 92.25 91 LEU A CA 1
ATOM 718 C C . LEU A 1 91 ? -12.546 -13.063 1.473 1.00 92.25 91 LEU A C 1
ATOM 720 O O . LEU A 1 91 ? -13.573 -13.097 2.151 1.00 92.25 91 LEU A O 1
ATOM 724 N N . ASP A 1 92 ? -12.437 -12.299 0.385 1.00 88.69 92 ASP A N 1
ATOM 725 C CA . ASP A 1 92 ? -13.494 -11.379 -0.069 1.00 88.69 92 ASP A CA 1
ATOM 726 C C . ASP A 1 92 ? -14.766 -12.089 -0.564 1.00 88.69 92 ASP A C 1
ATOM 728 O O . ASP A 1 92 ? -15.844 -11.484 -0.601 1.00 88.69 92 ASP A O 1
ATOM 732 N N . ASN A 1 93 ? -14.655 -13.380 -0.896 1.00 88.75 93 ASN A N 1
ATOM 733 C CA . ASN A 1 93 ? -15.777 -14.238 -1.277 1.00 88.75 93 ASN A CA 1
ATOM 734 C C . ASN A 1 93 ? -16.414 -14.983 -0.090 1.00 88.75 93 ASN A C 1
ATOM 736 O O . ASN A 1 93 ? -17.387 -15.715 -0.284 1.00 88.75 93 ASN A O 1
ATOM 740 N N . GLN A 1 94 ? -15.888 -14.825 1.129 1.00 92.00 94 GLN A N 1
ATOM 741 C CA . GLN A 1 94 ? -16.421 -15.488 2.321 1.00 92.00 94 GLN A CA 1
ATOM 742 C C . GLN A 1 94 ? -17.530 -14.675 3.008 1.00 92.00 94 GLN A C 1
ATOM 744 O O . GLN A 1 94 ? -17.882 -13.557 2.621 1.00 92.00 94 GLN A O 1
ATOM 749 N N . SER A 1 95 ? -18.124 -15.268 4.048 1.00 81.69 95 SER A N 1
ATOM 750 C CA . SER A 1 95 ? -19.230 -14.662 4.793 1.00 81.69 95 SER A CA 1
ATOM 751 C C . SER A 1 95 ? -18.829 -13.352 5.475 1.00 81.69 95 SER A C 1
ATOM 753 O O . SER A 1 95 ? -18.002 -13.324 6.385 1.00 81.69 95 SER A O 1
ATOM 755 N N . ARG A 1 96 ? -19.537 -12.276 5.114 1.00 89.44 96 ARG A N 1
ATOM 756 C CA . ARG A 1 96 ? -19.418 -10.943 5.731 1.00 89.44 96 ARG A CA 1
ATOM 757 C C . ARG A 1 96 ? -20.148 -10.810 7.071 1.00 89.44 96 ARG A C 1
ATOM 759 O O . ARG A 1 96 ? -20.113 -9.750 7.685 1.00 89.44 96 ARG A O 1
ATOM 766 N N . GLY A 1 97 ? -20.851 -11.858 7.508 1.00 90.75 97 GLY A N 1
ATOM 767 C CA . GLY A 1 97 ? -21.651 -11.835 8.737 1.00 90.75 97 GLY A CA 1
ATOM 768 C C . GLY A 1 97 ? -20.826 -11.948 10.021 1.00 90.75 97 GLY A C 1
ATOM 769 O O . GLY A 1 97 ? -21.333 -11.647 11.099 1.00 90.75 97 GLY A O 1
ATOM 770 N N . HIS A 1 98 ? -19.566 -12.381 9.928 1.00 92.94 98 HIS A N 1
ATOM 771 C CA . HIS A 1 98 ? -18.692 -12.487 11.090 1.00 92.94 98 HIS A CA 1
ATOM 772 C C . HIS A 1 98 ? -18.207 -11.089 11.524 1.00 92.94 98 HIS A C 1
ATOM 774 O O . HIS A 1 98 ? -17.685 -10.349 10.689 1.00 92.94 98 HIS A O 1
ATOM 780 N N . PRO A 1 99 ? -18.288 -10.711 12.815 1.00 92.31 99 PRO A N 1
ATOM 781 C CA . PRO A 1 99 ? -17.912 -9.367 13.278 1.00 92.31 99 PRO A CA 1
ATOM 782 C C . PRO A 1 99 ? -16.434 -9.035 13.032 1.00 92.31 99 PRO A C 1
ATOM 784 O O . PRO A 1 99 ? -16.075 -7.876 12.858 1.00 92.31 99 PRO A O 1
ATOM 787 N N . GLY A 1 100 ? -15.582 -10.058 12.984 1.00 94.19 100 GLY A N 1
ATOM 788 C CA . GLY A 1 100 ? -14.168 -9.943 12.636 1.00 94.19 100 GLY A CA 1
ATOM 789 C C . GLY A 1 100 ? -13.864 -9.662 11.166 1.00 94.19 100 GLY A C 1
ATOM 790 O O . GLY A 1 100 ? -12.740 -9.269 10.881 1.00 94.19 100 GLY A O 1
ATOM 791 N N . TYR A 1 101 ? -14.837 -9.810 10.252 1.00 94.25 101 TYR A N 1
ATOM 792 C CA . TYR A 1 101 ? -14.651 -9.573 8.813 1.00 94.25 101 TYR A CA 1
ATOM 793 C C . TYR A 1 101 ? -14.004 -8.208 8.564 1.00 94.25 101 TYR A C 1
ATOM 795 O O . TYR A 1 101 ? -12.936 -8.118 7.978 1.00 94.25 101 TYR A O 1
ATOM 803 N N . ARG A 1 102 ? -14.578 -7.148 9.149 1.00 92.88 102 ARG A N 1
ATOM 804 C CA . ARG A 1 102 ? -14.098 -5.765 8.987 1.00 92.88 102 ARG A CA 1
ATOM 805 C C . ARG A 1 102 ? -12.684 -5.503 9.527 1.00 92.88 102 ARG A C 1
ATOM 807 O O . ARG A 1 102 ? -12.128 -4.448 9.228 1.00 92.88 102 ARG A O 1
ATOM 814 N N . HIS A 1 103 ? -12.146 -6.412 10.344 1.00 95.38 103 HIS A N 1
ATOM 815 C CA . HIS A 1 103 ? -10.827 -6.318 10.976 1.00 95.38 103 HIS A CA 1
ATOM 816 C C . HIS A 1 103 ? -9.748 -7.101 10.216 1.00 95.38 103 HIS A C 1
ATOM 818 O O . HIS A 1 103 ? -8.662 -7.346 10.739 1.00 95.38 103 HIS A O 1
ATOM 824 N N . VAL A 1 104 ? -10.031 -7.468 8.969 1.00 95.19 104 VAL A N 1
ATOM 825 C CA . VAL A 1 104 ? -9.087 -8.036 8.009 1.00 95.19 104 VAL A CA 1
ATOM 826 C C . VAL A 1 104 ? -9.064 -7.147 6.770 1.00 95.19 104 VAL A C 1
ATOM 828 O O . VAL A 1 104 ? -10.078 -6.564 6.399 1.00 95.19 104 VAL A O 1
ATOM 831 N N . ALA A 1 105 ? -7.893 -6.971 6.165 1.00 93.88 105 ALA A N 1
ATOM 832 C CA . ALA A 1 105 ? -7.757 -6.191 4.947 1.00 93.88 105 ALA A CA 1
ATOM 833 C C . ALA A 1 105 ? -8.496 -6.850 3.768 1.00 93.88 105 ALA A C 1
ATOM 835 O O . ALA A 1 105 ? -8.485 -8.069 3.620 1.00 93.88 105 ALA A O 1
ATOM 836 N N . HIS A 1 106 ? -9.107 -6.021 2.922 1.00 92.19 106 HIS A N 1
ATOM 837 C CA . HIS A 1 106 ? -9.919 -6.441 1.777 1.00 92.19 106 HIS A CA 1
ATOM 838 C C . HIS A 1 106 ? -9.406 -5.810 0.487 1.00 92.19 106 HIS A C 1
ATOM 840 O O . HIS A 1 106 ? -8.865 -4.696 0.516 1.00 92.19 106 HIS A O 1
ATOM 846 N N . LEU A 1 107 ? -9.623 -6.486 -0.644 1.00 93.50 107 LEU A N 1
ATOM 847 C CA . LEU A 1 107 ? -9.353 -5.908 -1.954 1.00 93.50 107 LEU A CA 1
ATOM 848 C C . LEU A 1 107 ? -10.548 -5.067 -2.399 1.00 93.50 107 LEU A C 1
ATOM 850 O O . LEU A 1 107 ? -11.704 -5.487 -2.406 1.00 93.50 107 LEU A O 1
ATOM 854 N N . LEU A 1 108 ? -10.247 -3.844 -2.810 1.00 92.88 108 LEU A N 1
ATOM 855 C CA . LEU A 1 108 ? -11.182 -2.963 -3.495 1.00 92.88 108 LEU A CA 1
ATOM 856 C C . LEU A 1 108 ? -11.240 -3.265 -4.996 1.00 92.88 108 LEU A C 1
ATOM 858 O O . LEU A 1 108 ? -12.279 -3.050 -5.621 1.00 92.88 108 LEU A O 1
ATOM 862 N N . ASP A 1 109 ? -10.109 -3.700 -5.551 1.00 93.19 109 ASP A N 1
ATOM 863 C CA . ASP A 1 109 ? -9.902 -4.180 -6.916 1.00 93.19 109 ASP A CA 1
ATOM 864 C C . ASP A 1 109 ? -8.544 -4.918 -6.973 1.00 93.19 109 ASP A C 1
ATOM 866 O O . ASP A 1 109 ? -7.700 -4.762 -6.083 1.00 93.19 109 ASP A O 1
ATOM 870 N N . CYS A 1 110 ? -8.312 -5.723 -8.008 1.00 92.94 110 CYS A N 1
ATOM 871 C CA . CYS A 1 110 ? -7.000 -6.298 -8.293 1.00 92.94 110 CYS A CA 1
ATOM 872 C C . CYS A 1 110 ? -6.814 -6.542 -9.792 1.00 92.94 110 CYS A C 1
ATOM 874 O O . CYS A 1 110 ? -7.731 -6.996 -10.480 1.00 92.94 110 CYS A O 1
ATOM 876 N N . PHE A 1 111 ? -5.608 -6.295 -10.293 1.00 94.19 111 PHE A N 1
ATOM 877 C CA . PHE A 1 111 ? -5.257 -6.534 -11.693 1.00 94.19 111 PHE A CA 1
ATOM 878 C C . PHE A 1 111 ? -3.761 -6.786 -11.850 1.00 94.19 111 PHE A C 1
ATOM 880 O O . PHE A 1 111 ? -3.009 -6.754 -10.882 1.00 94.19 111 PHE A O 1
ATOM 887 N N . GLN A 1 112 ? -3.335 -7.056 -13.082 1.00 94.81 112 GLN A N 1
ATOM 888 C CA . GLN A 1 112 ? -1.936 -7.277 -13.420 1.00 94.81 112 GLN A CA 1
ATOM 889 C C . GLN A 1 112 ? -1.428 -6.201 -14.364 1.00 94.81 112 GLN A C 1
ATOM 891 O O . GLN A 1 112 ? -2.112 -5.827 -15.318 1.00 94.81 112 GLN A O 1
ATOM 896 N N . ILE A 1 113 ? -0.193 -5.764 -14.136 1.00 95.56 113 ILE A N 1
ATOM 897 C CA . ILE A 1 113 ? 0.547 -4.905 -15.060 1.00 95.56 113 ILE A CA 1
ATOM 898 C C . ILE A 1 113 ? 1.735 -5.670 -15.634 1.00 95.56 113 ILE A C 1
ATOM 900 O O . ILE A 1 113 ? 2.402 -6.439 -14.941 1.00 95.56 113 ILE A O 1
ATOM 904 N N . LYS A 1 114 ? 2.003 -5.460 -16.924 1.00 95.88 114 LYS A N 1
ATOM 905 C CA . LYS A 1 114 ? 3.202 -5.977 -17.591 1.00 95.88 114 LYS A CA 1
ATOM 906 C C . LYS A 1 114 ? 4.211 -4.851 -17.705 1.00 95.88 114 LYS A C 1
ATOM 908 O O . LYS A 1 114 ? 3.971 -3.874 -18.409 1.00 95.88 114 LYS A O 1
ATOM 913 N N . GLY A 1 115 ? 5.321 -5.002 -16.999 1.00 95.31 115 GLY A N 1
ATOM 914 C CA . GLY A 1 115 ? 6.407 -4.044 -16.962 1.00 95.31 115 GLY A CA 1
ATOM 915 C C . GLY A 1 115 ? 7.708 -4.587 -17.550 1.00 95.31 115 GLY A C 1
ATOM 916 O O . GLY A 1 115 ? 7.787 -5.744 -17.966 1.00 95.31 115 GLY A O 1
ATOM 917 N N . PRO A 1 116 ? 8.764 -3.763 -17.533 1.00 96.38 116 PRO A N 1
ATOM 918 C CA . PRO A 1 116 ? 10.097 -4.152 -17.998 1.00 96.38 116 PRO A CA 1
ATOM 919 C C . PRO A 1 116 ? 10.729 -5.259 -17.140 1.00 96.38 116 PRO A C 1
ATOM 921 O O . PRO A 1 116 ? 11.602 -5.980 -17.613 1.00 96.38 116 PRO A O 1
ATOM 924 N N . ASN A 1 117 ? 10.264 -5.413 -15.897 1.00 96.94 117 ASN A N 1
ATOM 925 C CA . ASN A 1 117 ? 10.787 -6.367 -14.921 1.00 96.94 117 ASN A CA 1
ATOM 926 C C . ASN A 1 117 ? 9.929 -7.633 -14.771 1.00 96.94 117 ASN A C 1
ATOM 928 O O . ASN A 1 117 ? 10.258 -8.491 -13.955 1.00 96.94 117 ASN A O 1
ATOM 932 N N . GLY A 1 118 ? 8.877 -7.774 -15.585 1.00 96.62 118 GLY A N 1
ATOM 933 C CA . GLY A 1 118 ? 7.988 -8.932 -15.601 1.00 96.62 118 GLY A CA 1
ATOM 934 C C . GLY A 1 118 ? 6.516 -8.558 -15.428 1.00 96.62 118 GLY A C 1
ATOM 935 O O . GLY A 1 118 ? 6.075 -7.493 -15.863 1.00 96.62 118 GLY A O 1
ATOM 936 N N . THR A 1 119 ? 5.734 -9.471 -14.853 1.00 96.62 119 THR A N 1
ATOM 937 C CA . THR A 1 119 ? 4.305 -9.253 -14.570 1.00 96.62 119 THR A CA 1
ATOM 938 C C . THR A 1 119 ? 4.130 -9.022 -13.082 1.00 96.62 119 THR A C 1
ATOM 940 O O . THR A 1 119 ? 4.683 -9.776 -12.290 1.00 96.62 119 THR A O 1
ATOM 943 N N . HIS A 1 120 ? 3.358 -8.003 -12.721 1.00 96.38 120 HIS A N 1
ATOM 944 C CA . HIS A 1 120 ? 3.175 -7.578 -11.341 1.00 96.38 120 HIS A CA 1
ATOM 945 C C . HIS A 1 120 ? 1.690 -7.589 -10.984 1.00 96.38 120 HIS A C 1
ATOM 947 O O . HIS A 1 120 ? 0.887 -6.962 -11.680 1.00 96.38 120 HIS A O 1
ATOM 953 N N . ASP A 1 121 ? 1.335 -8.286 -9.909 1.00 95.44 121 ASP A N 1
ATOM 954 C CA . ASP A 1 121 ? 0.028 -8.182 -9.273 1.00 95.44 121 ASP A CA 1
ATOM 955 C C . ASP A 1 121 ? -0.075 -6.811 -8.589 1.00 95.44 121 ASP A C 1
ATOM 957 O O . ASP A 1 121 ? 0.814 -6.387 -7.844 1.00 95.44 121 ASP A O 1
ATOM 961 N N . VAL A 1 122 ? -1.180 -6.120 -8.859 1.00 96.62 122 VAL A N 1
ATOM 962 C CA . VAL A 1 122 ? -1.542 -4.838 -8.257 1.00 96.62 122 VAL A CA 1
ATOM 963 C C . VAL A 1 122 ? -2.779 -5.052 -7.402 1.00 96.62 122 VAL A C 1
ATOM 965 O O . VAL A 1 122 ? -3.841 -5.436 -7.901 1.00 96.62 122 VAL A O 1
ATOM 968 N N . LEU A 1 123 ? -2.631 -4.803 -6.104 1.00 95.56 123 LEU A N 1
ATOM 969 C CA . LEU A 1 123 ? -3.679 -4.957 -5.103 1.00 95.56 123 LEU A CA 1
ATOM 970 C C . LEU A 1 123 ? -4.167 -3.571 -4.684 1.00 95.56 123 LEU A C 1
ATOM 972 O O . LEU A 1 123 ? -3.387 -2.766 -4.171 1.00 95.56 123 LEU A O 1
ATOM 976 N N . ILE A 1 124 ? -5.450 -3.289 -4.919 1.00 96.00 124 ILE A N 1
ATOM 977 C CA . ILE A 1 124 ? -6.074 -2.016 -4.553 1.00 96.00 124 ILE A CA 1
ATOM 978 C C . ILE A 1 124 ? -6.745 -2.185 -3.199 1.00 96.00 124 ILE A C 1
ATOM 980 O O . ILE A 1 124 ? -7.609 -3.044 -3.034 1.00 96.00 124 ILE A O 1
ATOM 984 N N . MET A 1 125 ? -6.358 -1.367 -2.228 1.00 95.00 125 MET A N 1
ATOM 985 C CA . MET A 1 125 ? -6.776 -1.483 -0.830 1.00 95.00 125 MET A CA 1
ATOM 986 C C . MET A 1 125 ? -7.148 -0.107 -0.271 1.00 95.00 125 MET A C 1
ATOM 988 O O . MET A 1 125 ? -6.887 0.926 -0.889 1.00 95.00 125 MET A O 1
ATOM 992 N N . GLU A 1 126 ? -7.771 -0.073 0.905 1.00 94.19 126 GLU A N 1
ATOM 993 C CA . GLU A 1 126 ? -7.934 1.189 1.634 1.00 94.19 126 GLU A CA 1
ATOM 994 C C . GLU A 1 126 ? -6.568 1.690 2.141 1.00 94.19 126 GLU A C 1
ATOM 996 O O . GLU A 1 126 ? -5.753 0.865 2.571 1.00 94.19 126 GLU A O 1
ATOM 1001 N N . PRO A 1 127 ? -6.301 3.011 2.130 1.00 94.19 127 PRO A N 1
ATOM 1002 C CA . PRO A 1 127 ? -5.104 3.563 2.752 1.00 94.19 127 PRO A CA 1
ATOM 1003 C C . PRO A 1 127 ? -5.073 3.240 4.249 1.00 94.19 127 PRO A C 1
ATOM 1005 O O . PRO A 1 127 ? -6.075 3.383 4.956 1.00 94.19 127 PRO A O 1
ATOM 1008 N N . MET A 1 128 ? -3.919 2.783 4.731 1.00 93.88 128 MET A N 1
ATOM 1009 C CA . MET A 1 128 ? -3.718 2.369 6.118 1.00 93.88 128 MET A CA 1
ATOM 1010 C C . MET A 1 128 ? -2.353 2.830 6.623 1.00 93.88 128 MET A C 1
ATOM 1012 O O . MET A 1 128 ? -1.392 2.884 5.856 1.00 93.88 128 MET A O 1
ATOM 1016 N N . VAL A 1 129 ? -2.257 3.091 7.927 1.00 93.25 129 VAL A N 1
ATOM 1017 C CA . VAL A 1 129 ? -0.979 3.316 8.619 1.00 93.25 129 VAL A CA 1
ATOM 1018 C C . VAL A 1 129 ? -0.767 2.209 9.637 1.00 93.25 129 VAL A C 1
ATOM 1020 O O . VAL A 1 129 ? -1.660 1.920 10.435 1.00 93.25 129 VAL A O 1
ATOM 1023 N N . SER A 1 130 ? 0.410 1.583 9.619 1.00 93.75 130 SER A N 1
ATOM 1024 C CA . SER A 1 130 ? 0.713 0.504 10.559 1.00 93.75 130 SER A CA 1
ATOM 1025 C C . SER A 1 130 ? 0.764 1.010 12.004 1.00 93.75 130 SER A C 1
ATOM 1027 O O . SER A 1 130 ? 1.295 2.096 12.268 1.00 93.75 130 SER A O 1
ATOM 1029 N N . LEU A 1 131 ? 0.316 0.188 12.951 1.00 93.56 131 LEU A N 1
ATOM 1030 C CA . LEU A 1 131 ? 0.406 0.483 14.378 1.00 93.56 131 LEU A CA 1
ATOM 1031 C C . LEU A 1 131 ? 1.853 0.627 14.856 1.00 93.56 131 LEU A C 1
ATOM 1033 O O . LEU A 1 131 ? 2.083 1.342 15.826 1.00 93.56 131 LEU A O 1
ATOM 1037 N N . PHE A 1 132 ? 2.824 -0.006 14.190 1.00 93.00 132 PHE A N 1
ATOM 1038 C CA . PHE A 1 132 ? 4.242 0.168 14.508 1.00 93.00 132 PHE A CA 1
ATOM 1039 C C . PHE A 1 132 ? 4.679 1.637 14.388 1.00 93.00 132 PHE A C 1
ATOM 1041 O O . PHE A 1 132 ? 5.169 2.213 15.361 1.00 93.00 132 PHE A O 1
ATOM 1048 N N . TRP A 1 133 ? 4.456 2.259 13.225 1.00 90.88 133 TRP A N 1
ATOM 1049 C CA . TRP A 1 133 ? 4.815 3.664 12.993 1.00 90.88 133 TRP A CA 1
ATOM 1050 C C . TRP A 1 133 ? 4.031 4.606 13.906 1.00 90.88 133 TRP A C 1
ATOM 1052 O O . TRP A 1 133 ? 4.630 5.453 14.563 1.00 90.88 133 TRP A O 1
ATOM 1062 N N . LEU A 1 134 ? 2.720 4.388 14.038 1.00 92.56 134 LEU A N 1
ATOM 1063 C CA . LEU A 1 134 ? 1.867 5.202 14.907 1.00 92.56 134 LEU A CA 1
ATOM 1064 C C . LEU A 1 134 ? 2.297 5.145 16.373 1.00 92.56 134 LEU A C 1
ATOM 1066 O O . LEU A 1 134 ? 2.316 6.162 17.061 1.00 92.56 134 LEU A O 1
ATOM 1070 N N . HIS A 1 135 ? 2.651 3.958 16.871 1.00 93.25 135 HIS A N 1
ATOM 1071 C CA . HIS A 1 135 ? 3.132 3.805 18.239 1.00 93.25 135 HIS A CA 1
ATOM 1072 C C . HIS A 1 135 ? 4.479 4.501 18.433 1.00 93.25 135 HIS A C 1
ATOM 1074 O O . HIS A 1 135 ? 4.717 5.074 19.494 1.00 93.25 135 HIS A O 1
ATOM 1080 N N . ARG A 1 136 ? 5.366 4.449 17.431 1.00 91.56 136 ARG A N 1
ATOM 1081 C CA . ARG A 1 136 ? 6.665 5.132 17.467 1.00 91.56 136 ARG A CA 1
ATOM 1082 C C . ARG A 1 136 ? 6.514 6.654 17.515 1.00 91.56 136 ARG A C 1
ATOM 1084 O O . ARG A 1 136 ? 7.307 7.312 18.175 1.00 91.56 136 ARG A O 1
ATOM 1091 N N . GLU A 1 137 ? 5.511 7.186 16.827 1.00 90.44 137 GLU A N 1
ATOM 1092 C CA . GLU A 1 137 ? 5.258 8.624 16.718 1.00 90.44 137 GLU A CA 1
ATOM 1093 C C . GLU A 1 137 ? 4.453 9.178 17.902 1.00 90.44 137 GLU A C 1
ATOM 1095 O O . GLU A 1 137 ? 4.768 10.244 18.424 1.00 90.44 137 GLU A O 1
ATOM 1100 N N . ALA A 1 138 ? 3.455 8.432 18.388 1.00 92.19 138 ALA A N 1
ATOM 1101 C CA . ALA A 1 138 ? 2.572 8.868 19.468 1.00 92.19 138 ALA A CA 1
ATOM 1102 C C . ALA A 1 138 ? 2.180 7.716 20.409 1.00 92.19 138 ALA A C 1
ATOM 1104 O O . ALA A 1 138 ? 1.016 7.307 20.495 1.00 92.19 138 ALA A O 1
ATOM 1105 N N . THR A 1 139 ? 3.160 7.209 21.161 1.00 93.62 139 THR A N 1
ATOM 1106 C CA . THR A 1 139 ? 2.998 6.067 22.079 1.00 93.62 139 THR A CA 1
ATOM 1107 C C . THR A 1 139 ? 1.820 6.229 23.044 1.00 93.62 139 THR A C 1
ATOM 1109 O O . THR A 1 139 ? 1.029 5.295 23.195 1.00 93.62 139 THR A O 1
ATOM 1112 N N . ASP A 1 140 ? 1.651 7.402 23.658 1.00 92.31 140 ASP A N 1
ATOM 1113 C CA . ASP A 1 140 ? 0.595 7.634 24.653 1.00 92.31 140 ASP A CA 1
ATOM 1114 C C . ASP A 1 140 ? -0.811 7.579 24.036 1.00 92.31 140 ASP A C 1
ATOM 1116 O O . ASP A 1 140 ? -1.726 6.969 24.601 1.00 92.31 140 ASP A O 1
ATOM 1120 N N . ILE A 1 141 ? -0.980 8.152 22.837 1.00 89.75 141 ILE A N 1
ATOM 1121 C CA . ILE A 1 141 ? -2.260 8.155 22.113 1.00 89.75 141 ILE A CA 1
ATOM 1122 C C . ILE A 1 141 ? -2.644 6.722 21.747 1.00 89.75 141 ILE A C 1
ATOM 1124 O O . ILE A 1 141 ? -3.761 6.287 22.040 1.00 89.75 141 ILE A O 1
ATOM 1128 N N . ILE A 1 142 ? -1.713 5.959 21.174 1.00 91.56 142 ILE A N 1
ATOM 1129 C CA . ILE A 1 142 ? -1.956 4.564 20.789 1.00 91.56 142 ILE A CA 1
ATOM 1130 C C . ILE A 1 142 ? -2.216 3.689 22.017 1.00 91.56 142 ILE A C 1
ATOM 1132 O O . ILE A 1 142 ? -3.159 2.894 22.022 1.00 91.56 142 ILE A O 1
ATOM 1136 N N . SER A 1 143 ? -1.456 3.886 23.095 1.00 91.06 143 SER A N 1
ATOM 1137 C CA . SER A 1 143 ? -1.619 3.133 24.343 1.00 91.06 143 SER A CA 1
ATOM 1138 C C . SER A 1 143 ? -2.981 3.373 24.994 1.00 91.06 143 SER A C 1
ATOM 1140 O O . SER A 1 143 ? -3.597 2.424 25.486 1.00 91.06 143 SER A O 1
ATOM 1142 N N . SER A 1 144 ? -3.509 4.602 24.930 1.00 91.06 144 SER A N 1
ATOM 1143 C CA . SER A 1 144 ? -4.851 4.915 25.446 1.00 91.06 144 SER A CA 1
ATOM 1144 C C . SER A 1 144 ? -5.972 4.133 24.736 1.00 91.06 144 SER A C 1
ATOM 1146 O O . SER A 1 144 ? -7.002 3.837 25.345 1.00 91.06 144 SER A O 1
ATOM 1148 N N . HIS A 1 145 ? -5.734 3.700 23.493 1.00 90.12 145 HIS A N 1
ATOM 1149 C CA . HIS A 1 145 ? -6.659 2.917 22.669 1.00 90.12 145 HIS A CA 1
ATOM 1150 C C . HIS A 1 145 ? -6.392 1.401 22.694 1.00 90.12 145 HIS A C 1
ATOM 1152 O O . HIS A 1 145 ? -7.180 0.623 22.143 1.00 90.12 145 HIS A O 1
ATOM 1158 N N . GLY A 1 146 ? -5.324 0.953 23.364 1.00 91.06 146 GLY A N 1
ATOM 1159 C CA . GLY A 1 146 ? -4.785 -0.404 23.235 1.00 91.06 146 GLY A CA 1
ATOM 1160 C C . GLY A 1 146 ? -5.795 -1.526 23.497 1.00 91.06 146 GLY A C 1
ATOM 1161 O O . GLY A 1 146 ? -5.825 -2.507 22.759 1.00 91.06 146 GLY A O 1
ATOM 1162 N N . LYS A 1 147 ? -6.691 -1.375 24.485 1.00 91.75 147 LYS A N 1
ATOM 1163 C CA . LYS A 1 147 ? -7.740 -2.380 24.761 1.00 91.75 147 LYS A CA 1
ATOM 1164 C C . LYS A 1 147 ? -8.706 -2.560 23.585 1.00 91.75 147 LYS A C 1
ATOM 1166 O O . LYS A 1 147 ? -9.056 -3.694 23.266 1.00 91.75 147 LYS A O 1
ATOM 1171 N N . SER A 1 148 ? -9.123 -1.460 22.948 1.00 92.50 148 SER A N 1
ATOM 1172 C CA . SER A 1 148 ? -9.989 -1.505 21.761 1.00 92.50 148 SER A CA 1
ATOM 1173 C C . SER A 1 148 ? -9.254 -2.179 20.605 1.00 92.50 148 SER A C 1
ATOM 1175 O O . SER A 1 148 ? -9.787 -3.100 19.992 1.00 92.50 148 SER A O 1
ATOM 1177 N N . PHE A 1 149 ? -7.999 -1.792 20.363 1.00 93.38 149 PHE A N 1
ATOM 1178 C CA . PHE A 1 149 ? -7.205 -2.350 19.269 1.00 93.38 149 PHE A CA 1
ATOM 1179 C C . PHE A 1 149 ? -6.970 -3.849 19.425 1.00 93.38 149 PHE A C 1
ATOM 1181 O O . PHE A 1 149 ? -7.223 -4.597 18.486 1.00 93.38 149 PHE A O 1
ATOM 1188 N N . ILE A 1 150 ? -6.601 -4.309 20.623 1.00 93.81 150 ILE A N 1
ATOM 1189 C CA . ILE A 1 150 ? -6.437 -5.740 20.912 1.00 93.81 150 ILE A CA 1
ATOM 1190 C C . ILE A 1 150 ? -7.747 -6.496 20.667 1.00 93.81 150 ILE A C 1
ATOM 1192 O O . ILE A 1 150 ? -7.735 -7.551 20.037 1.00 93.81 150 ILE A O 1
ATOM 1196 N N . HIS A 1 151 ? -8.887 -5.960 21.114 1.00 94.81 151 HIS A N 1
ATOM 1197 C CA . HIS A 1 151 ? -10.185 -6.589 20.871 1.00 94.81 151 HIS A CA 1
ATOM 1198 C C . HIS A 1 151 ? -10.498 -6.710 19.369 1.00 94.81 151 HIS A C 1
ATOM 1200 O O . HIS A 1 151 ? -10.920 -7.771 18.909 1.00 94.81 151 HIS A O 1
ATOM 1206 N N . GLN A 1 152 ? -10.262 -5.648 18.595 1.00 95.19 152 GLN A N 1
ATOM 1207 C CA . GLN A 1 152 ? -10.455 -5.648 17.141 1.00 95.19 152 GLN A CA 1
ATOM 1208 C C . GLN A 1 152 ? -9.521 -6.644 16.435 1.00 95.19 152 GLN A C 1
ATOM 1210 O O . GLN A 1 152 ? -9.981 -7.430 15.608 1.00 95.19 152 GLN A O 1
ATOM 1215 N N . MET A 1 153 ? -8.240 -6.682 16.821 1.00 95.00 153 MET A N 1
ATOM 1216 C CA . MET A 1 153 ? -7.261 -7.647 16.308 1.00 95.00 153 MET A CA 1
ATOM 1217 C C . MET A 1 153 ? -7.689 -9.091 16.586 1.00 95.00 153 MET A C 1
ATOM 1219 O O . MET A 1 153 ? -7.695 -9.916 15.677 1.00 95.00 153 MET A O 1
ATOM 1223 N N . ILE A 1 154 ? -8.097 -9.402 17.821 1.00 95.88 154 ILE A N 1
ATOM 1224 C CA . ILE A 1 154 ? -8.578 -10.743 18.188 1.00 95.88 154 ILE A CA 1
ATOM 1225 C C . ILE A 1 154 ? -9.829 -11.104 17.381 1.00 95.88 154 ILE A C 1
ATOM 1227 O O . ILE A 1 154 ? -9.937 -12.228 16.901 1.00 95.88 154 ILE A O 1
ATOM 1231 N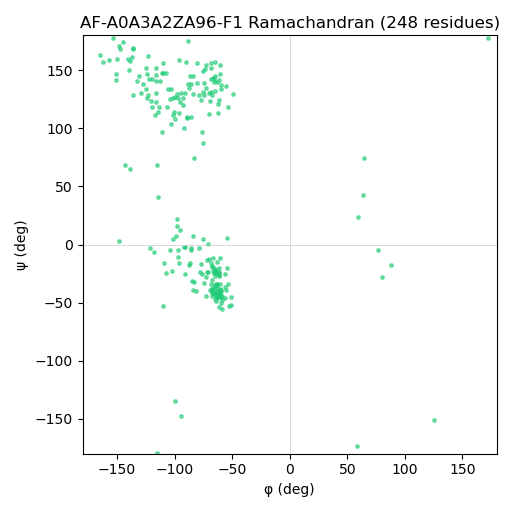 N . SER A 1 155 ? -10.751 -10.159 17.184 1.00 96.38 155 SER A N 1
ATOM 1232 C CA . SER A 1 155 ? -11.938 -10.368 16.349 1.00 96.38 155 SER A CA 1
ATOM 1233 C C . SER A 1 155 ? -1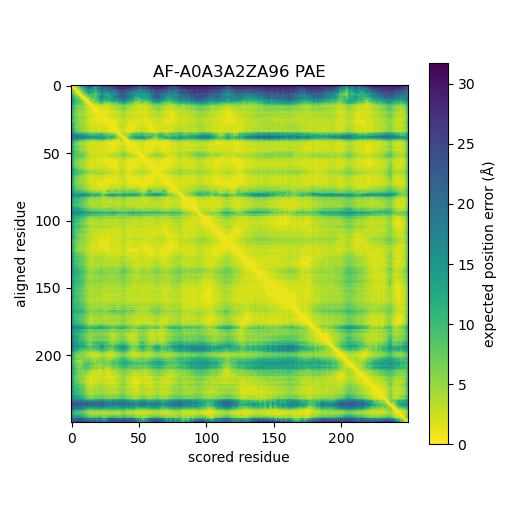1.557 -10.727 14.905 1.00 96.38 155 SER A C 1
ATOM 1235 O O . SER A 1 155 ? -12.076 -11.704 14.361 1.00 96.38 155 SER A O 1
ATOM 1237 N N . GLY A 1 156 ? -10.599 -10.004 14.309 1.00 96.19 156 GLY A N 1
ATOM 1238 C CA . GLY A 1 156 ? -10.049 -10.310 12.983 1.00 96.19 156 GLY A CA 1
ATOM 1239 C C . GLY A 1 156 ? -9.382 -11.687 12.911 1.00 96.19 156 GLY A C 1
ATOM 1240 O O . GLY A 1 156 ? -9.639 -12.449 11.982 1.00 96.19 156 GLY A O 1
ATOM 1241 N N . LEU A 1 157 ? -8.603 -12.066 13.927 1.00 95.94 157 LEU A N 1
ATOM 1242 C CA . LEU A 1 157 ? -7.995 -13.400 14.004 1.00 95.94 157 LEU A CA 1
ATOM 1243 C C . LEU A 1 157 ? -9.042 -14.509 14.123 1.00 95.94 157 LEU A C 1
ATOM 1245 O O . LEU A 1 157 ? -8.932 -15.527 13.448 1.00 95.94 157 LEU A O 1
ATOM 1249 N N . LEU A 1 158 ? -10.077 -14.316 14.944 1.00 96.19 158 LEU A N 1
ATOM 1250 C CA . LEU A 1 158 ? -11.177 -15.275 15.066 1.00 96.19 158 LEU A CA 1
ATOM 1251 C C . LEU A 1 158 ? -11.894 -15.475 13.728 1.00 96.19 158 LEU A C 1
ATOM 1253 O O . LEU A 1 158 ? -12.237 -16.607 13.393 1.00 96.19 158 LEU A O 1
ATOM 1257 N N . TYR A 1 159 ? -12.065 -14.406 12.945 1.00 96.62 159 TYR A N 1
ATOM 1258 C CA . TYR A 1 159 ? -12.601 -14.508 11.590 1.00 96.62 159 TYR A CA 1
ATOM 1259 C C . TYR A 1 159 ? -11.707 -15.373 10.693 1.00 96.62 159 TYR A C 1
ATOM 1261 O O . TYR A 1 159 ? -12.191 -16.359 10.136 1.00 96.62 159 TYR A O 1
ATOM 1269 N N . LEU A 1 160 ? -10.408 -15.066 10.609 1.00 95.56 160 LEU A N 1
ATOM 1270 C CA . LEU A 1 160 ? -9.451 -15.851 9.818 1.00 95.56 160 LEU A CA 1
ATOM 1271 C C . LEU A 1 160 ? -9.443 -17.327 10.234 1.00 95.56 160 LEU A C 1
ATOM 1273 O O . LEU A 1 160 ? -9.546 -18.219 9.394 1.00 95.56 160 LEU A O 1
ATOM 1277 N N . HIS A 1 161 ? -9.414 -17.595 11.539 1.00 95.19 161 HIS A N 1
ATOM 1278 C CA . HIS A 1 161 ? -9.397 -18.956 12.067 1.00 95.19 161 HIS A CA 1
ATOM 1279 C C . HIS A 1 161 ? -10.714 -19.704 11.821 1.00 95.19 161 HIS A C 1
ATOM 1281 O O . HIS A 1 161 ? -10.683 -20.906 11.563 1.00 95.19 161 HIS A O 1
ATOM 1287 N N . SER A 1 162 ? -11.866 -19.018 11.837 1.00 95.62 162 SER A N 1
ATOM 1288 C CA . SER A 1 162 ? -13.159 -19.621 11.461 1.00 95.62 162 SER A CA 1
ATOM 1289 C C . SER A 1 162 ? -13.179 -20.110 10.009 1.00 95.62 162 SER A C 1
ATOM 1291 O O . SER A 1 162 ? -13.920 -21.028 9.664 1.00 95.62 162 SER A O 1
ATOM 1293 N N . LEU A 1 163 ? -12.314 -19.519 9.186 1.00 94.88 163 LEU A N 1
ATOM 1294 C CA . LEU A 1 163 ? -12.093 -19.824 7.782 1.00 94.88 163 LEU A CA 1
ATOM 1295 C C . LEU A 1 163 ? -10.877 -20.737 7.547 1.00 94.88 163 LEU A C 1
ATOM 1297 O O . LEU A 1 163 ? -10.504 -20.970 6.403 1.00 94.88 163 LEU A O 1
ATOM 1301 N N . GLN A 1 164 ? -10.267 -21.267 8.614 1.00 92.81 164 GLN A N 1
ATOM 1302 C CA . GLN A 1 164 ? -9.060 -22.105 8.567 1.00 92.81 164 GLN A CA 1
ATOM 1303 C C . GLN A 1 164 ? -7.834 -21.420 7.934 1.00 92.81 164 GLN A C 1
ATOM 1305 O O . GLN A 1 164 ? -6.910 -22.092 7.478 1.00 92.81 164 GLN A O 1
ATOM 1310 N N . VAL A 1 165 ? -7.793 -20.086 7.949 1.00 92.06 165 VAL A N 1
ATOM 1311 C CA . VAL A 1 165 ? -6.644 -19.297 7.493 1.00 92.06 165 VAL A CA 1
ATOM 1312 C C . VAL A 1 165 ? -5.798 -18.913 8.700 1.00 92.06 165 VAL A C 1
ATOM 1314 O O . VAL A 1 165 ? -6.300 -18.315 9.651 1.00 92.06 165 VAL A O 1
ATOM 1317 N N . MET A 1 166 ? -4.502 -19.220 8.656 1.00 91.12 166 MET A N 1
ATOM 1318 C CA . MET A 1 166 ? -3.522 -18.694 9.607 1.00 91.12 166 MET A CA 1
ATOM 1319 C C . MET A 1 166 ? -2.716 -17.582 8.938 1.00 91.12 166 MET A C 1
ATOM 1321 O O . MET A 1 166 ? -2.253 -17.760 7.818 1.00 91.12 166 MET A O 1
ATOM 1325 N N . HIS A 1 167 ? -2.534 -16.450 9.626 1.00 91.38 167 HIS A N 1
ATOM 1326 C CA . HIS A 1 167 ? -1.782 -15.313 9.078 1.00 91.38 167 HIS A CA 1
ATOM 1327 C C . HIS A 1 167 ? -0.283 -15.611 8.910 1.00 91.38 167 HIS A C 1
ATOM 1329 O O . HIS A 1 167 ? 0.336 -15.170 7.954 1.00 91.38 167 HIS A O 1
ATOM 1335 N N . GLY A 1 168 ? 0.321 -16.341 9.852 1.00 88.19 168 GLY A N 1
ATOM 1336 C CA . GLY A 1 168 ? 1.733 -16.744 9.790 1.00 88.19 168 GLY A CA 1
ATOM 1337 C C . GLY A 1 168 ? 2.751 -15.678 10.217 1.00 88.19 168 GLY A C 1
ATOM 1338 O O . GLY A 1 168 ? 3.782 -16.053 10.761 1.00 88.19 168 GLY A O 1
ATOM 1339 N N . ASP A 1 169 ? 2.446 -14.384 10.063 1.00 89.56 169 ASP A N 1
ATOM 1340 C CA . ASP A 1 169 ? 3.383 -13.290 10.394 1.00 89.56 169 ASP A CA 1
ATOM 1341 C C . ASP A 1 169 ? 2.715 -12.095 11.108 1.00 89.56 169 ASP A C 1
ATOM 1343 O O . ASP A 1 169 ? 2.550 -11.006 10.563 1.00 89.56 169 ASP A O 1
ATOM 1347 N N . LEU A 1 170 ? 2.199 -12.311 12.321 1.00 90.94 170 LEU A N 1
ATOM 1348 C CA . LEU A 1 170 ? 1.447 -11.277 13.040 1.00 90.94 170 LEU A CA 1
ATOM 1349 C C . LEU A 1 170 ? 2.364 -10.397 13.907 1.00 90.94 170 LEU A C 1
ATOM 1351 O O . LEU A 1 170 ? 2.813 -10.819 14.973 1.00 90.94 170 LEU A O 1
ATOM 1355 N N . HIS A 1 171 ? 2.566 -9.143 13.504 1.00 91.38 171 HIS A N 1
ATOM 1356 C CA . HIS A 1 171 ? 3.262 -8.109 14.283 1.00 91.38 171 HIS A CA 1
ATOM 1357 C C . HIS A 1 171 ? 2.690 -6.711 13.994 1.00 91.38 171 HIS A C 1
ATOM 1359 O O . HIS A 1 171 ? 1.889 -6.541 13.082 1.00 91.38 171 HIS A O 1
ATOM 1365 N N . LEU A 1 172 ? 3.091 -5.686 14.760 1.00 92.00 172 LEU A N 1
ATOM 1366 C CA . LEU A 1 172 ? 2.502 -4.334 14.681 1.00 92.00 172 LEU A CA 1
ATOM 1367 C C . LEU A 1 172 ? 2.651 -3.637 13.319 1.00 92.00 172 LEU A C 1
ATOM 1369 O O . LEU A 1 172 ? 1.898 -2.704 13.044 1.00 92.00 172 LEU A O 1
ATOM 1373 N N . SER A 1 173 ? 3.593 -4.057 12.474 1.00 91.38 173 SER A N 1
ATOM 1374 C CA . SER A 1 173 ? 3.721 -3.510 11.116 1.00 91.38 173 SER A CA 1
ATOM 1375 C C . SER A 1 173 ? 2.676 -4.096 10.157 1.00 91.38 173 SER A C 1
ATOM 1377 O O . SER A 1 173 ? 2.285 -3.420 9.213 1.00 91.38 173 SER A O 1
ATOM 1379 N N . ASN A 1 174 ? 2.157 -5.290 10.466 1.00 93.56 174 ASN A N 1
ATOM 1380 C CA . ASN A 1 174 ? 1.101 -5.996 9.727 1.00 93.56 174 ASN A CA 1
ATOM 1381 C C . ASN A 1 174 ? -0.298 -5.742 10.322 1.00 93.56 174 ASN A C 1
ATOM 1383 O O . ASN A 1 174 ? -1.277 -6.410 9.989 1.00 93.56 174 ASN A O 1
ATOM 1387 N N . ILE A 1 175 ? -0.413 -4.755 11.216 1.00 94.94 175 ILE A N 1
ATOM 1388 C CA . ILE A 1 175 ? -1.684 -4.269 11.751 1.00 94.94 175 ILE A CA 1
ATOM 1389 C C . ILE A 1 175 ? -1.823 -2.797 11.387 1.00 94.94 175 ILE A C 1
ATOM 1391 O O . ILE A 1 175 ? -1.022 -1.980 11.833 1.00 94.94 175 ILE A O 1
ATOM 1395 N N . GLY A 1 176 ? -2.844 -2.452 10.608 1.00 94.56 176 GLY A N 1
ATOM 1396 C CA . GLY A 1 176 ? -3.091 -1.093 10.134 1.00 94.56 176 GLY A CA 1
ATOM 1397 C C . GLY A 1 176 ? -4.323 -0.449 10.761 1.00 94.56 176 GLY A C 1
ATOM 1398 O O . GLY A 1 176 ? -5.314 -1.127 11.036 1.00 94.56 176 GLY A O 1
ATOM 1399 N N . LEU A 1 177 ? -4.285 0.870 10.945 1.00 93.81 177 LEU A N 1
ATOM 1400 C CA . LEU A 1 177 ? -5.488 1.693 11.075 1.00 93.81 177 LEU A CA 1
ATOM 1401 C C . LEU A 1 177 ? -5.881 2.224 9.703 1.00 93.81 177 LEU A C 1
ATOM 1403 O O . LEU A 1 177 ? -5.064 2.835 9.015 1.00 93.81 177 LEU A O 1
ATOM 1407 N N . ALA A 1 178 ? -7.127 1.973 9.317 1.00 90.19 178 ALA A N 1
ATOM 1408 C CA . ALA A 1 178 ? -7.658 2.398 8.034 1.00 90.19 178 ALA A CA 1
ATOM 1409 C C . ALA A 1 178 ? -8.168 3.831 8.028 1.00 90.19 178 ALA A C 1
ATOM 1411 O O . ALA A 1 178 ? -8.786 4.283 8.990 1.00 90.19 178 ALA A O 1
ATOM 1412 N N . LEU A 1 179 ? -7.967 4.486 6.886 1.00 87.06 179 LEU A N 1
ATOM 1413 C CA . LEU A 1 179 ? -8.430 5.831 6.572 1.00 87.06 179 LEU A CA 1
ATOM 1414 C C . LEU A 1 179 ? -9.457 5.774 5.424 1.00 87.06 179 LEU A C 1
ATOM 1416 O O . LEU A 1 179 ? -9.154 6.215 4.314 1.00 87.06 179 LEU A O 1
ATOM 1420 N N . PRO A 1 180 ? -10.665 5.214 5.640 1.00 74.00 180 PRO A N 1
ATOM 1421 C CA . PRO A 1 180 ? -11.674 5.113 4.581 1.00 74.00 180 PRO A CA 1
ATOM 1422 C C . PRO A 1 180 ? -12.197 6.483 4.125 1.00 74.00 180 PRO A C 1
ATOM 1424 O O . PRO A 1 180 ? -12.632 6.614 2.990 1.00 74.00 180 PRO A O 1
ATOM 1427 N N . ASP A 1 181 ? -12.103 7.488 4.997 1.00 81.06 181 ASP A N 1
ATOM 1428 C CA . ASP A 1 181 ? -12.624 8.844 4.809 1.00 81.06 181 ASP A CA 1
ATOM 1429 C C . ASP A 1 181 ? -11.548 9.839 4.323 1.00 81.06 181 ASP A C 1
ATOM 1431 O O . ASP A 1 181 ? -11.648 11.047 4.558 1.00 81.06 181 ASP A O 1
ATOM 1435 N N . LEU A 1 182 ? -10.465 9.347 3.708 1.00 87.06 182 LEU A N 1
ATOM 1436 C CA . LEU A 1 182 ? -9.387 10.208 3.202 1.00 87.06 182 LEU A CA 1
ATOM 1437 C C . LEU A 1 182 ? -9.874 11.128 2.067 1.00 87.06 182 LEU A C 1
ATOM 1439 O O . LEU A 1 182 ? -9.306 12.188 1.834 1.00 87.06 182 LEU A O 1
ATOM 1443 N N . ASP A 1 183 ? -10.946 10.737 1.382 1.00 86.50 183 ASP A N 1
ATOM 1444 C CA . ASP A 1 183 ? -11.625 11.491 0.324 1.00 86.50 183 ASP A CA 1
ATOM 1445 C C . ASP A 1 183 ? -12.312 12.778 0.814 1.00 86.50 183 ASP A C 1
ATOM 1447 O O . ASP A 1 183 ? -12.668 13.629 0.001 1.00 86.50 183 ASP A O 1
ATOM 1451 N N . LYS A 1 184 ? -12.448 12.973 2.135 1.00 87.31 184 LYS A N 1
ATOM 1452 C CA . LYS A 1 184 ? -12.878 14.257 2.717 1.00 87.31 184 LYS A CA 1
ATOM 1453 C C . LYS A 1 184 ? -11.860 15.376 2.504 1.00 87.31 184 LYS A C 1
ATOM 1455 O O . LYS A 1 184 ? -12.242 16.541 2.576 1.00 87.31 184 LYS A O 1
ATOM 1460 N N . TYR A 1 185 ? -10.595 15.026 2.275 1.00 87.81 185 TYR A N 1
ATOM 1461 C CA . TYR A 1 185 ? -9.522 15.974 2.014 1.00 87.81 185 TYR A CA 1
ATOM 1462 C C . TYR A 1 185 ? -9.342 16.156 0.505 1.00 87.81 185 TYR A C 1
ATOM 1464 O O . TYR A 1 185 ? -9.215 15.196 -0.261 1.00 87.81 185 TYR A O 1
ATOM 1472 N N . SER A 1 186 ? -9.291 17.405 0.063 1.00 89.06 186 SER A N 1
ATOM 1473 C CA . SER A 1 186 ? -8.883 17.734 -1.299 1.00 89.06 186 SER A CA 1
ATOM 1474 C C . SER A 1 186 ? -7.419 17.351 -1.542 1.00 89.06 186 SER A C 1
ATOM 1476 O O . SER A 1 186 ? -6.609 17.283 -0.617 1.00 89.06 186 SER A O 1
ATOM 1478 N N . GLU A 1 187 ? -7.054 17.145 -2.809 1.00 85.69 187 GLU A N 1
ATOM 1479 C CA . GLU A 1 187 ? -5.667 16.847 -3.195 1.00 85.69 187 GLU A CA 1
ATOM 1480 C C . GLU A 1 187 ? -4.706 17.945 -2.709 1.00 85.69 187 GLU A C 1
ATOM 1482 O O . GLU A 1 187 ? -3.609 17.648 -2.250 1.00 85.69 187 GLU A O 1
ATOM 1487 N N . SER A 1 188 ? -5.139 19.211 -2.732 1.00 85.50 188 SER A N 1
ATOM 1488 C CA . SER A 1 188 ? -4.355 20.341 -2.221 1.00 85.50 188 SER A CA 1
ATOM 1489 C C . SER A 1 188 ? -4.173 20.311 -0.704 1.00 85.50 188 SER A C 1
ATOM 1491 O O . SER A 1 188 ? -3.097 20.652 -0.228 1.00 85.50 188 SER A O 1
ATOM 1493 N N . GLU A 1 189 ? -5.189 19.899 0.060 1.00 86.69 189 GLU A N 1
ATOM 1494 C CA . GLU A 1 189 ? -5.066 19.738 1.516 1.00 86.69 189 GLU A CA 1
ATOM 1495 C C . GLU A 1 189 ? -4.124 18.589 1.866 1.00 86.69 189 GLU A C 1
ATOM 1497 O O . GLU A 1 189 ? -3.274 18.752 2.735 1.00 86.69 189 GLU A O 1
ATOM 1502 N N . LEU A 1 190 ? -4.213 17.462 1.152 1.00 85.50 190 LEU A N 1
ATOM 1503 C CA . LEU A 1 190 ? -3.268 16.356 1.313 1.00 85.50 190 LEU A CA 1
ATOM 1504 C C . LEU A 1 190 ? -1.846 16.785 0.938 1.00 85.50 190 LEU A C 1
ATOM 1506 O O . LEU A 1 190 ? -0.917 16.543 1.695 1.00 85.50 190 LEU A O 1
ATOM 1510 N N . SER A 1 191 ? -1.673 17.483 -0.184 1.00 81.31 191 SER A N 1
ATOM 1511 C CA . SER A 1 191 ? -0.366 17.998 -0.607 1.00 81.31 191 SER A CA 1
ATOM 1512 C C . SER A 1 191 ? 0.218 19.038 0.348 1.00 81.31 191 SER A C 1
ATOM 1514 O O . SER A 1 191 ? 1.421 19.229 0.332 1.00 81.31 191 SER A O 1
ATOM 1516 N N . PHE A 1 192 ? -0.604 19.738 1.133 1.00 79.81 192 PHE A N 1
ATOM 1517 C CA . PHE A 1 192 ? -0.127 20.657 2.169 1.00 79.81 192 PHE A CA 1
ATOM 1518 C C . PHE A 1 192 ? 0.168 19.935 3.490 1.00 79.81 192 PHE A C 1
ATOM 1520 O O . PHE A 1 192 ? 1.039 20.354 4.246 1.00 79.81 192 PHE A O 1
ATOM 1527 N N . ALA A 1 193 ? -0.579 18.867 3.785 1.00 79.06 193 ALA A N 1
ATOM 1528 C CA . ALA A 1 193 ? -0.381 18.047 4.975 1.00 79.06 193 ALA A CA 1
ATOM 1529 C C . ALA A 1 193 ? 0.889 17.186 4.896 1.00 79.06 193 ALA A C 1
ATOM 1531 O O . ALA A 1 193 ? 1.416 16.785 5.933 1.00 79.06 193 ALA A O 1
ATOM 1532 N N . PHE A 1 194 ? 1.367 16.892 3.687 1.00 80.56 194 PHE A N 1
ATOM 1533 C CA . PHE A 1 194 ? 2.592 16.138 3.445 1.00 80.56 194 PHE A CA 1
ATOM 1534 C C . PHE A 1 194 ? 3.660 17.047 2.847 1.00 80.56 194 PHE A C 1
ATOM 1536 O O . PHE A 1 194 ? 3.340 17.956 2.088 1.00 80.56 194 PHE A O 1
ATOM 1543 N N . ASP A 1 195 ? 4.928 16.783 3.157 1.00 72.69 195 ASP A N 1
ATOM 1544 C CA . ASP A 1 195 ? 6.025 17.452 2.465 1.00 72.69 195 ASP A CA 1
ATOM 1545 C C . ASP A 1 195 ? 5.969 17.137 0.961 1.00 72.69 195 ASP A C 1
ATOM 1547 O O . ASP A 1 195 ? 5.579 16.034 0.552 1.00 72.69 195 ASP A O 1
ATOM 1551 N N . ASP A 1 196 ? 6.373 18.106 0.136 1.00 75.31 196 ASP A N 1
ATOM 1552 C CA . ASP A 1 196 ? 6.536 17.877 -1.296 1.00 75.31 196 ASP A CA 1
ATOM 1553 C C . ASP A 1 196 ? 7.491 16.690 -1.509 1.00 75.31 196 ASP A C 1
ATOM 1555 O O . ASP A 1 196 ? 8.527 16.598 -0.843 1.00 75.31 196 ASP A O 1
ATOM 1559 N N . PRO A 1 197 ? 7.179 15.761 -2.432 1.00 78.62 197 PRO A N 1
ATOM 1560 C CA . PRO A 1 197 ? 8.036 14.614 -2.662 1.00 78.62 197 PRO A CA 1
ATOM 1561 C C . PRO A 1 197 ? 9.401 15.109 -3.135 1.00 78.62 197 PRO A C 1
ATOM 1563 O O . PRO A 1 197 ? 9.495 15.810 -4.141 1.00 78.62 197 PRO A O 1
ATOM 1566 N N . GLU A 1 198 ? 10.458 14.710 -2.433 1.00 82.19 198 GLU A N 1
ATOM 1567 C CA . GLU A 1 198 ? 11.838 14.987 -2.825 1.00 82.19 198 GLU A CA 1
ATOM 1568 C C . GLU A 1 198 ? 12.371 13.817 -3.674 1.00 82.19 198 GLU A C 1
ATOM 1570 O O . GLU A 1 198 ? 12.710 12.759 -3.129 1.00 82.19 198 GLU A O 1
ATOM 1575 N N . PRO A 1 199 ? 12.413 13.932 -5.020 1.00 88.06 199 PRO A N 1
ATOM 1576 C CA . PRO A 1 199 ? 12.907 12.862 -5.871 1.00 88.06 199 PRO A CA 1
ATOM 1577 C C . PRO A 1 199 ? 14.433 12.793 -5.861 1.00 88.06 199 PRO A C 1
ATOM 1579 O O . PRO A 1 199 ? 15.127 13.724 -6.276 1.00 88.06 199 PRO A O 1
ATOM 1582 N N . THR A 1 200 ? 14.956 11.623 -5.518 1.00 88.56 200 THR A N 1
ATOM 1583 C CA . THR A 1 200 ? 16.355 11.271 -5.756 1.00 88.56 200 THR A CA 1
ATOM 1584 C C . THR A 1 200 ? 16.478 10.720 -7.168 1.00 88.56 200 THR A C 1
ATOM 1586 O O . THR A 1 200 ? 15.992 9.629 -7.474 1.00 88.56 200 THR A O 1
ATOM 1589 N N . ILE A 1 201 ? 17.111 11.488 -8.056 1.00 87.94 201 ILE A N 1
ATOM 1590 C CA . ILE A 1 201 ? 17.316 11.088 -9.453 1.00 87.94 201 ILE A CA 1
ATOM 1591 C C . ILE A 1 201 ? 18.226 9.857 -9.498 1.00 87.94 201 ILE A C 1
ATOM 1593 O O . ILE A 1 201 ? 19.290 9.835 -8.882 1.00 87.94 201 ILE A O 1
ATOM 1597 N N . VAL A 1 202 ? 17.826 8.850 -10.273 1.00 85.62 202 VAL A N 1
ATOM 1598 C CA . VAL A 1 202 ? 18.635 7.655 -10.522 1.00 85.62 202 VAL A CA 1
ATOM 1599 C C . VAL A 1 202 ? 19.311 7.817 -11.877 1.00 85.62 202 VAL A C 1
ATOM 1601 O O . VAL A 1 202 ? 18.661 7.757 -12.921 1.00 85.62 202 VAL A O 1
ATOM 1604 N N . LEU A 1 203 ? 20.627 8.042 -11.860 1.00 83.81 203 LEU A N 1
ATOM 1605 C CA . LEU A 1 203 ? 21.442 8.165 -13.068 1.00 83.81 203 LEU A CA 1
ATOM 1606 C C . LEU A 1 203 ? 22.470 7.029 -13.134 1.00 83.81 203 LEU A C 1
ATOM 1608 O O . LEU A 1 203 ? 23.289 6.897 -12.217 1.00 83.81 203 LEU A O 1
ATOM 1612 N N . PRO A 1 204 ? 22.481 6.218 -14.203 1.00 81.62 204 PRO A N 1
ATOM 1613 C CA . PRO A 1 204 ? 23.562 5.272 -14.426 1.00 81.62 204 PRO A CA 1
ATOM 1614 C C . PRO A 1 204 ? 24.871 6.013 -14.706 1.00 81.62 204 PRO A C 1
ATOM 1616 O O . PRO A 1 204 ? 24.891 7.044 -15.376 1.00 81.62 204 PRO A O 1
ATOM 1619 N N . LEU A 1 205 ? 25.983 5.464 -14.213 1.00 81.50 205 LEU A N 1
ATOM 1620 C CA . LEU A 1 205 ? 27.329 5.986 -14.476 1.00 81.50 205 LEU A CA 1
ATOM 1621 C C . LEU A 1 205 ? 27.707 5.873 -15.952 1.00 81.50 205 LEU A C 1
ATOM 1623 O O . LEU A 1 205 ? 28.553 6.622 -16.438 1.00 81.50 205 LEU A O 1
ATOM 1627 N N . ARG A 1 206 ? 27.114 4.902 -16.653 1.00 81.25 206 ARG A N 1
ATOM 1628 C CA . ARG A 1 206 ? 27.348 4.650 -18.069 1.00 81.25 206 ARG A CA 1
ATOM 1629 C C . ARG A 1 206 ? 26.024 4.667 -18.828 1.00 81.25 206 ARG A C 1
ATOM 1631 O O . ARG A 1 206 ? 25.083 4.012 -18.380 1.00 81.25 206 ARG A O 1
ATOM 1638 N N . PRO A 1 207 ? 25.931 5.355 -19.977 1.00 80.75 207 PRO A N 1
ATOM 1639 C CA . PRO A 1 207 ? 24.698 5.404 -20.762 1.00 80.75 207 PRO A CA 1
ATOM 1640 C C . PRO A 1 207 ? 24.131 4.023 -21.118 1.00 80.75 207 PRO A C 1
ATOM 1642 O O . PRO A 1 207 ? 22.916 3.855 -21.152 1.00 80.75 207 PRO A O 1
ATOM 1645 N N . GLU A 1 208 ? 24.988 3.024 -21.343 1.00 81.75 208 GLU A N 1
ATOM 1646 C CA . GLU A 1 208 ? 24.583 1.648 -21.658 1.00 81.75 208 GLU A CA 1
ATOM 1647 C C . GLU A 1 208 ? 23.886 0.901 -20.509 1.00 81.75 208 GLU A C 1
ATOM 1649 O O . GLU A 1 208 ? 23.183 -0.077 -20.762 1.00 81.75 208 GLU A O 1
ATOM 1654 N N . ASP A 1 209 ? 24.050 1.350 -19.261 1.00 79.62 209 ASP A N 1
ATOM 1655 C CA . ASP A 1 209 ? 23.366 0.774 -18.100 1.00 79.62 209 ASP A CA 1
ATOM 1656 C C . ASP A 1 209 ? 21.960 1.393 -17.898 1.00 79.62 209 ASP A C 1
ATOM 1658 O O . ASP A 1 209 ? 21.199 0.929 -17.043 1.00 79.62 209 ASP A O 1
ATOM 1662 N N . GLN A 1 210 ? 21.570 2.402 -18.696 1.00 81.19 210 GLN A N 1
ATOM 1663 C CA . GLN A 1 210 ? 20.200 2.921 -18.706 1.00 81.19 210 GLN A CA 1
ATOM 1664 C C . GLN A 1 210 ? 19.266 1.884 -19.332 1.00 81.19 210 GLN A C 1
ATOM 1666 O O . GLN A 1 210 ? 19.286 1.626 -20.536 1.00 81.19 210 GLN A O 1
ATOM 1671 N N . THR A 1 211 ? 18.391 1.321 -18.510 1.00 84.31 211 THR A N 1
ATOM 1672 C CA . THR A 1 211 ? 17.375 0.361 -18.944 1.00 84.31 211 THR A CA 1
ATOM 1673 C C . THR A 1 211 ? 15.990 0.858 -18.561 1.00 84.31 211 THR A C 1
ATOM 1675 O O . THR A 1 211 ? 15.843 1.703 -17.680 1.00 84.31 211 THR A O 1
ATOM 167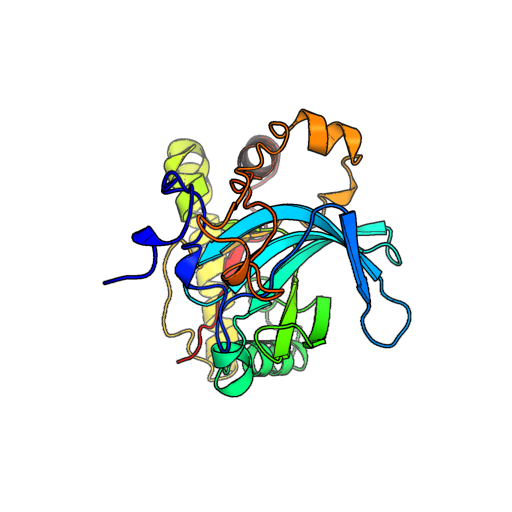8 N N . ASN A 1 212 ? 14.956 0.300 -19.190 1.00 87.81 212 ASN A N 1
ATOM 1679 C CA . ASN A 1 212 ? 13.577 0.550 -18.768 1.00 87.81 212 ASN A CA 1
ATOM 1680 C C . ASN A 1 212 ? 13.272 -0.080 -17.401 1.00 87.81 212 ASN A C 1
ATOM 1682 O O . ASN A 1 212 ? 12.275 0.275 -16.790 1.00 87.81 212 ASN A O 1
ATOM 1686 N N . SER A 1 213 ? 14.106 -1.014 -16.931 1.00 90.31 213 SER A N 1
ATOM 1687 C CA . SER A 1 213 ? 13.963 -1.655 -15.625 1.00 90.31 213 SER A CA 1
ATOM 1688 C C . SER A 1 213 ? 14.131 -0.677 -14.471 1.00 90.31 213 SER A C 1
ATOM 1690 O O . SER A 1 213 ? 13.453 -0.842 -13.460 1.00 90.31 213 SER A O 1
ATOM 1692 N N . LEU A 1 214 ? 15.011 0.313 -14.632 1.00 89.31 214 LEU A N 1
ATOM 1693 C CA . LEU A 1 214 ? 15.342 1.301 -13.613 1.00 89.31 214 LEU A CA 1
ATOM 1694 C C . LEU A 1 214 ? 14.361 2.478 -13.649 1.00 89.31 214 LEU A C 1
ATOM 1696 O O . LEU A 1 214 ? 14.031 2.970 -14.734 1.00 89.31 214 LEU A O 1
ATOM 1700 N N . PRO A 1 215 ? 13.921 2.979 -12.485 1.00 90.94 215 PRO A N 1
ATOM 1701 C CA . PRO A 1 215 ? 13.135 4.195 -12.438 1.00 90.94 215 PRO A CA 1
ATOM 1702 C C . PRO A 1 215 ? 14.037 5.401 -12.734 1.00 90.94 215 PRO A C 1
ATOM 1704 O O . PRO A 1 215 ? 15.242 5.371 -12.507 1.00 90.94 215 PRO A O 1
ATOM 1707 N N . THR A 1 216 ? 13.453 6.489 -13.233 1.00 88.75 216 THR A N 1
ATOM 1708 C CA . THR A 1 216 ? 14.178 7.757 -13.450 1.00 88.75 216 THR A CA 1
ATOM 1709 C C . THR A 1 216 ? 14.525 8.468 -12.141 1.00 88.75 216 THR A C 1
ATOM 1711 O O . THR A 1 216 ? 15.435 9.291 -12.093 1.00 88.75 216 THR A O 1
ATOM 1714 N N . TYR A 1 217 ? 13.770 8.176 -11.087 1.00 91.12 217 TYR A N 1
ATOM 1715 C CA . TYR A 1 217 ? 13.952 8.700 -9.744 1.00 91.12 217 TYR A CA 1
ATOM 1716 C C . TYR A 1 217 ? 13.304 7.743 -8.743 1.00 91.12 217 TYR A C 1
ATOM 1718 O O . TYR A 1 217 ? 12.399 6.990 -9.099 1.00 91.12 217 TYR A O 1
ATOM 1726 N N . VAL A 1 218 ? 13.731 7.817 -7.491 1.00 91.81 218 VAL A N 1
ATOM 1727 C CA . VAL A 1 218 ? 13.031 7.225 -6.346 1.00 91.81 218 VAL A CA 1
ATOM 1728 C C . VAL A 1 218 ? 12.578 8.344 -5.417 1.00 91.81 218 VAL A C 1
ATOM 1730 O O . VAL A 1 218 ? 13.186 9.412 -5.398 1.00 91.81 218 VAL A O 1
ATOM 1733 N N . ILE A 1 219 ? 11.492 8.124 -4.679 1.00 91.81 219 ILE A N 1
ATOM 1734 C CA . ILE A 1 219 ? 10.961 9.096 -3.716 1.00 91.81 219 ILE A CA 1
ATOM 1735 C C . ILE A 1 219 ? 10.856 8.467 -2.332 1.00 91.81 219 ILE A C 1
ATOM 1737 O O . ILE A 1 219 ? 10.559 7.273 -2.197 1.00 91.81 219 ILE A O 1
ATOM 1741 N N . ARG A 1 220 ? 11.074 9.291 -1.307 1.00 91.31 220 ARG A N 1
ATOM 1742 C CA . ARG A 1 220 ? 10.813 8.920 0.083 1.00 91.31 220 ARG A CA 1
ATOM 1743 C C . ARG A 1 220 ? 9.304 8.725 0.292 1.00 91.31 220 ARG A C 1
ATOM 1745 O O . ARG A 1 220 ? 8.510 9.474 -0.280 1.00 91.31 220 ARG A O 1
ATOM 1752 N N . PRO A 1 221 ? 8.881 7.713 1.064 1.00 91.50 221 PRO A N 1
ATOM 1753 C CA . PRO A 1 221 ? 7.488 7.567 1.453 1.00 91.50 221 PRO A CA 1
ATOM 1754 C C . PRO A 1 221 ? 7.006 8.741 2.308 1.00 91.50 221 PRO A C 1
ATOM 1756 O O . PRO A 1 221 ? 7.711 9.171 3.221 1.00 91.50 221 PRO A O 1
ATOM 1759 N N . ILE A 1 222 ? 5.780 9.198 2.065 1.00 91.31 222 ILE A N 1
ATOM 1760 C CA . ILE A 1 222 ? 5.071 10.091 2.985 1.00 91.31 222 ILE A CA 1
ATOM 1761 C C . ILE A 1 222 ? 4.455 9.284 4.135 1.00 91.31 222 ILE A C 1
ATOM 1763 O O . ILE A 1 222 ? 4.147 8.097 3.989 1.00 91.31 222 ILE A O 1
ATOM 1767 N N . SER A 1 223 ? 4.215 9.938 5.271 1.00 87.56 223 SER A N 1
ATOM 1768 C CA . SER A 1 223 ? 3.480 9.349 6.393 1.00 87.56 223 SER A CA 1
ATOM 1769 C C . SER A 1 223 ? 2.064 9.914 6.460 1.00 87.56 223 SER A C 1
ATOM 1771 O O . SER A 1 223 ? 1.883 11.121 6.574 1.00 87.56 223 SER A O 1
ATOM 1773 N N . LEU A 1 224 ? 1.048 9.043 6.465 1.00 89.81 224 LEU A N 1
ATOM 1774 C CA . LEU A 1 224 ? -0.339 9.444 6.759 1.00 89.81 224 LEU A CA 1
ATOM 1775 C C . LEU A 1 224 ? -0.625 9.484 8.275 1.00 89.81 224 LEU A C 1
ATOM 1777 O O . LEU A 1 224 ? -1.782 9.600 8.679 1.00 89.81 224 LEU A O 1
ATOM 1781 N N . ALA A 1 225 ? 0.394 9.312 9.124 1.00 89.50 225 ALA A N 1
ATOM 1782 C CA . ALA A 1 225 ? 0.214 9.115 10.558 1.00 89.50 225 ALA A CA 1
ATOM 1783 C C . ALA A 1 225 ? -0.464 10.300 11.247 1.00 89.50 225 ALA A C 1
ATOM 1785 O O . ALA A 1 225 ? -1.384 10.066 12.025 1.00 89.50 225 ALA A O 1
ATOM 1786 N N . GLU A 1 226 ? -0.092 11.544 10.930 1.00 87.31 226 GLU A N 1
ATOM 1787 C CA . GLU A 1 226 ? -0.693 12.711 11.588 1.00 87.31 226 GLU A CA 1
ATOM 1788 C C . GLU A 1 226 ? -2.206 12.784 11.337 1.00 87.31 226 GLU A C 1
ATOM 1790 O O . GLU A 1 226 ? -2.969 12.976 12.281 1.00 87.31 226 GLU A O 1
ATOM 1795 N N . LEU A 1 227 ? -2.669 12.479 10.116 1.00 87.81 227 LEU A N 1
ATOM 1796 C CA . LEU A 1 227 ? -4.104 12.397 9.812 1.00 87.81 227 LEU A CA 1
ATOM 1797 C C . LEU A 1 227 ? -4.813 11.329 10.661 1.00 87.81 227 LEU A C 1
ATOM 1799 O O . LEU A 1 227 ? -5.913 11.553 11.169 1.00 87.81 227 LEU A O 1
ATOM 1803 N N . VAL A 1 228 ? -4.183 10.164 10.857 1.00 88.56 228 VAL A N 1
ATOM 1804 C CA . VAL A 1 228 ? -4.722 9.116 11.743 1.00 88.56 228 VAL A CA 1
ATOM 1805 C C . VAL A 1 228 ? -4.732 9.587 13.198 1.00 88.56 228 VAL A C 1
ATOM 1807 O O . VAL A 1 228 ? -5.699 9.342 13.920 1.00 88.56 228 VAL A O 1
ATOM 1810 N N . LEU A 1 229 ? -3.672 10.256 13.654 1.00 87.94 229 LEU A N 1
ATOM 1811 C CA . LEU A 1 229 ? -3.550 10.749 15.024 1.00 87.94 229 LEU A CA 1
ATOM 1812 C C . LEU A 1 229 ? -4.583 11.838 15.328 1.00 87.94 229 LEU A C 1
ATOM 1814 O O . LEU A 1 229 ? -5.166 11.833 16.412 1.00 87.94 229 LEU A O 1
ATOM 1818 N N . GLU A 1 230 ? -4.885 12.724 14.382 1.00 85.69 230 GLU A N 1
ATOM 1819 C CA . GLU A 1 230 ? -5.981 13.688 14.505 1.00 85.69 230 GLU A CA 1
ATOM 1820 C C . GLU A 1 230 ? -7.345 13.000 14.649 1.00 85.69 230 GLU A C 1
ATOM 1822 O O . GLU A 1 230 ? -8.141 13.365 15.525 1.00 85.69 230 GLU A O 1
ATOM 1827 N N . GLN A 1 231 ? -7.600 11.948 13.864 1.00 83.88 231 GLN A N 1
ATOM 1828 C CA . GLN A 1 231 ? -8.814 11.141 14.013 1.00 83.88 231 GLN A CA 1
ATOM 1829 C C . GLN A 1 231 ? -8.864 10.442 15.375 1.00 83.88 231 GLN A C 1
ATOM 1831 O O . GLN A 1 231 ? -9.913 10.429 16.016 1.00 83.88 231 GLN A O 1
ATOM 1836 N N . LEU A 1 232 ? -7.734 9.921 15.861 1.00 84.50 232 LEU A N 1
ATOM 1837 C CA . LEU A 1 232 ? -7.624 9.290 17.180 1.00 84.50 232 LEU A CA 1
ATOM 1838 C C . LEU A 1 232 ? -7.879 10.262 18.336 1.00 84.50 232 LEU A C 1
ATOM 1840 O O . LEU A 1 232 ? -8.418 9.860 19.365 1.00 84.50 232 LEU A O 1
ATOM 1844 N N . ARG A 1 233 ? -7.497 11.536 18.187 1.00 85.06 233 ARG A N 1
ATOM 1845 C CA . ARG A 1 233 ? -7.726 12.578 19.204 1.00 85.06 233 ARG A CA 1
ATOM 1846 C C . ARG A 1 233 ? -9.195 13.005 19.283 1.00 85.06 233 ARG A C 1
ATOM 1848 O O . ARG A 1 233 ? -9.636 13.459 20.337 1.00 85.06 233 ARG A O 1
ATOM 1855 N N . THR A 1 234 ? -9.937 12.890 18.183 1.00 80.50 234 THR A N 1
ATOM 1856 C CA . THR A 1 234 ? -11.298 13.441 18.041 1.00 80.50 234 THR A CA 1
ATOM 1857 C C . THR A 1 234 ? -12.405 12.384 18.054 1.00 80.50 234 THR A C 1
ATOM 1859 O O . THR A 1 234 ? -13.540 12.693 18.425 1.00 80.50 234 THR A O 1
ATOM 1862 N N . SER A 1 235 ? -12.093 11.141 17.686 1.00 74.56 235 SER A N 1
ATOM 1863 C CA . SER A 1 235 ? -13.067 10.054 17.530 1.00 74.56 235 SER A CA 1
ATOM 1864 C C . SER A 1 235 ? -13.155 9.169 18.770 1.00 74.56 235 SER A C 1
ATOM 1866 O O . SER A 1 235 ? -12.224 9.074 19.570 1.00 74.56 235 SER A O 1
ATOM 1868 N N . LYS A 1 236 ? -14.274 8.451 18.927 1.00 65.44 236 LYS A N 1
ATOM 1869 C CA . LYS A 1 236 ? -14.347 7.381 19.929 1.00 65.44 236 LYS A CA 1
ATOM 1870 C C . LYS A 1 236 ? -13.566 6.169 19.434 1.00 65.44 236 LYS A C 1
ATOM 1872 O O . LYS A 1 236 ? -13.559 5.854 18.247 1.00 65.44 236 LYS A O 1
ATOM 1877 N N . SER A 1 237 ? -12.995 5.402 20.362 1.00 60.06 237 SER A N 1
ATOM 1878 C 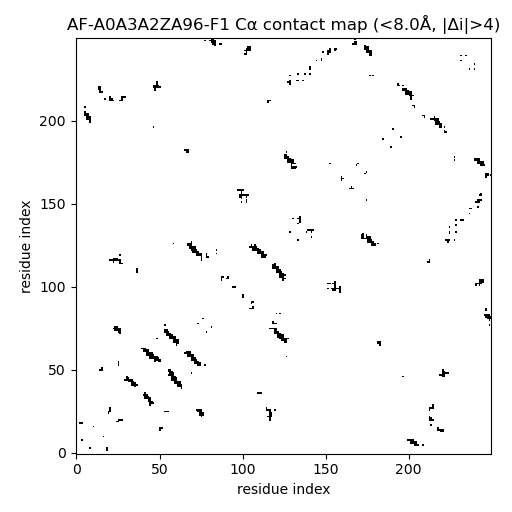CA . SER A 1 237 ? -12.171 4.229 20.036 1.00 60.06 237 SER A CA 1
ATOM 1879 C C . SER A 1 237 ? -12.892 3.115 19.252 1.00 60.06 237 SER A C 1
ATOM 1881 O O . SER A 1 237 ? -12.233 2.180 18.799 1.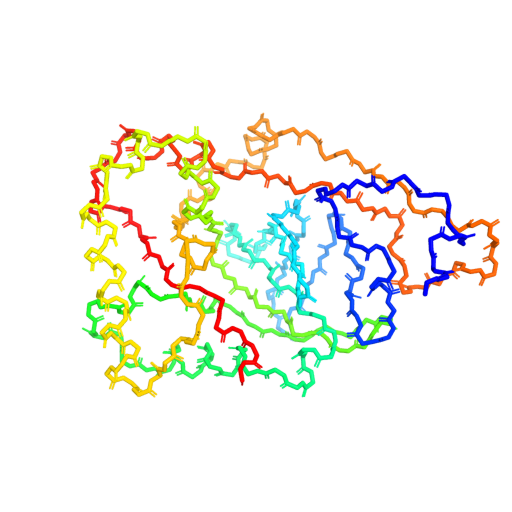00 60.06 237 SER A O 1
ATOM 1883 N N . THR A 1 238 ? -14.224 3.168 19.139 1.00 59.69 238 THR A N 1
ATOM 1884 C CA . THR A 1 238 ? -15.079 2.226 18.391 1.00 59.69 238 THR A CA 1
ATOM 1885 C C . THR A 1 238 ? -15.261 2.585 16.920 1.00 59.69 238 THR A C 1
ATOM 1887 O O . THR A 1 238 ? -15.682 1.731 16.143 1.00 59.69 238 THR A O 1
ATOM 1890 N N . ASP A 1 239 ? -14.964 3.830 16.547 1.00 69.81 239 ASP A N 1
ATOM 1891 C CA . ASP A 1 239 ? -15.175 4.339 15.186 1.00 69.81 239 ASP A CA 1
ATOM 1892 C C . ASP A 1 239 ? -13.964 4.033 14.286 1.00 69.81 239 ASP A C 1
ATOM 1894 O O . ASP A 1 239 ? -14.057 4.032 13.062 1.00 69.81 239 ASP A O 1
ATOM 1898 N N . LEU A 1 240 ? -12.837 3.683 14.911 1.00 77.56 240 LEU A N 1
ATOM 1899 C CA . LEU A 1 240 ? -11.583 3.306 14.270 1.00 77.56 240 LEU A CA 1
ATOM 1900 C C . LEU A 1 240 ? -11.628 1.849 13.817 1.00 77.56 240 LEU A C 1
ATOM 1902 O O . LEU A 1 240 ? -12.068 0.973 14.566 1.00 77.56 240 LEU A O 1
ATOM 1906 N N . CYS A 1 24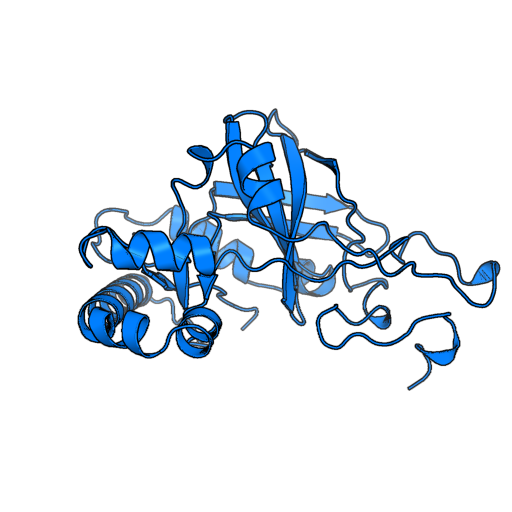1 ? -11.098 1.579 12.626 1.00 86.19 241 CYS A N 1
ATOM 1907 C CA . CYS A 1 241 ? -11.043 0.234 12.071 1.00 86.19 241 CYS A CA 1
ATOM 1908 C C . CYS A 1 241 ? -9.596 -0.264 12.022 1.00 86.19 241 CYS A C 1
ATOM 1910 O O . CYS A 1 241 ? -8.857 0.034 11.083 1.00 86.19 241 CYS A O 1
ATOM 1912 N N . VAL A 1 242 ? -9.205 -1.040 13.035 1.00 93.38 242 VAL A N 1
ATOM 1913 C CA . VAL A 1 242 ? -7.966 -1.825 13.010 1.00 93.38 242 VAL A CA 1
ATOM 1914 C C . VAL A 1 242 ? -8.155 -3.002 12.068 1.00 93.38 242 VAL A C 1
ATOM 1916 O O . VAL A 1 242 ? -9.181 -3.685 12.147 1.00 93.38 242 VAL A O 1
ATOM 1919 N N . ARG A 1 243 ? -7.168 -3.253 11.206 1.00 95.31 243 ARG A N 1
ATOM 1920 C CA . ARG A 1 243 ? -7.166 -4.380 10.275 1.00 95.31 243 ARG A CA 1
ATOM 1921 C C . ARG A 1 243 ? -5.851 -5.136 10.281 1.00 95.31 243 ARG A C 1
ATOM 1923 O O . ARG A 1 243 ? -4.781 -4.538 10.335 1.00 95.31 243 ARG A O 1
ATOM 1930 N N . ILE A 1 244 ? -5.961 -6.453 10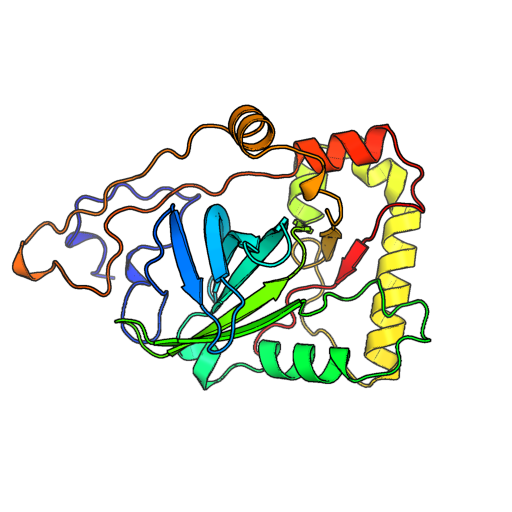.185 1.00 95.50 244 ILE A N 1
ATOM 1931 C CA . ILE A 1 244 ? -4.847 -7.354 9.899 1.00 95.50 244 ILE A CA 1
ATOM 1932 C C . ILE A 1 244 ? -4.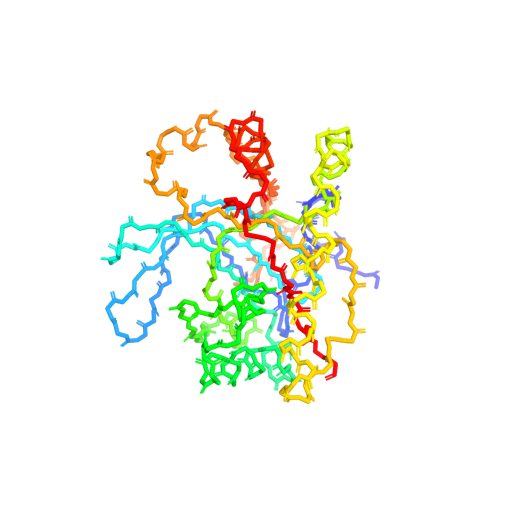572 -7.294 8.394 1.00 95.50 244 ILE A C 1
ATOM 1934 O O . ILE A 1 244 ? -5.501 -7.437 7.595 1.00 95.50 244 ILE A O 1
ATOM 1938 N N . MET A 1 245 ? -3.321 -7.058 8.018 1.00 92.75 245 MET A N 1
ATOM 1939 C CA . MET A 1 245 ? -2.870 -6.882 6.638 1.00 92.75 245 MET A CA 1
ATOM 1940 C C . MET A 1 245 ? -1.571 -7.651 6.393 1.00 92.75 245 MET A C 1
ATOM 1942 O O . MET A 1 245 ? -0.921 -8.065 7.339 1.00 92.75 245 MET A O 1
ATOM 1946 N N . ASP A 1 246 ? -1.182 -7.754 5.122 1.00 86.56 246 ASP A N 1
ATOM 1947 C CA . ASP A 1 246 ? 0.051 -8.409 4.671 1.00 86.56 246 ASP A CA 1
ATOM 1948 C C . ASP A 1 246 ? 0.091 -9.917 4.961 1.00 86.56 246 ASP A C 1
ATOM 1950 O O . ASP A 1 246 ? 0.794 -10.409 5.838 1.00 86.56 246 ASP A O 1
ATOM 1954 N N . PHE A 1 247 ? -0.674 -10.675 4.171 1.00 81.00 247 PHE A N 1
ATOM 1955 C CA . PHE A 1 247 ? -0.786 -12.134 4.308 1.00 81.00 247 PHE A CA 1
ATOM 1956 C C . PHE A 1 247 ? 0.443 -12.898 3.783 1.00 81.00 247 PHE A C 1
ATOM 1958 O O . PHE A 1 247 ? 0.438 -14.130 3.781 1.00 81.00 247 PHE A O 1
ATOM 1965 N N . GLY A 1 248 ? 1.490 -12.178 3.362 1.00 66.31 248 GLY A N 1
ATOM 1966 C CA . GLY A 1 248 ? 2.777 -12.726 2.954 1.00 66.31 248 GLY A CA 1
ATOM 1967 C C . GLY A 1 248 ? 2.721 -13.736 1.799 1.00 66.31 248 GLY A C 1
ATOM 1968 O O . GLY A 1 248 ? 1.692 -13.987 1.172 1.00 66.31 248 GLY A O 1
ATOM 1969 N N . ASN A 1 249 ? 3.879 -14.336 1.521 1.00 54.47 249 ASN A N 1
ATOM 1970 C CA . ASN A 1 249 ? 4.056 -15.417 0.543 1.00 54.47 249 ASN A CA 1
ATOM 1971 C C . ASN A 1 249 ? 4.467 -16.729 1.233 1.00 54.47 249 ASN A C 1
ATOM 1973 O O . ASN A 1 249 ? 5.386 -17.395 0.762 1.00 54.47 249 ASN A O 1
ATOM 1977 N N . GLY A 1 250 ? 3.853 -17.033 2.383 1.00 38.16 250 GLY A N 1
ATOM 1978 C CA . GLY A 1 250 ? 4.111 -18.270 3.131 1.00 38.16 250 GLY A CA 1
ATOM 1979 C C . GLY A 1 250 ? 3.919 -19.531 2.296 1.00 38.16 250 GLY A C 1
ATOM 1980 O O . GLY A 1 250 ? 2.994 -19.546 1.445 1.00 38.16 250 GLY A O 1
#

Mean predicted aligned error: 5.84 Å

pLDDT: mean 88.09, std 10.46, range [38.16, 97.81]

Radius of gyration: 18.54 Å; Cα contacts (8 Å, |Δi|>4): 454; chains: 1; bounding box: 51×43×47 Å

InterPro domains:
  IPR000719 Protein kinase domain [PF00069] (43-175)
  IPR000719 Protein kinase domain [PS50011] (43-250)
  IPR000719 Protein kinase domain [SM00220] (43-248)
  IPR011009 Protein kinase-like domain superfamily [SSF56112] (41-248)
  IPR017441 Protein kinase, ATP binding site [PS00107] (49-72)

Nearest PDB structures (foldseek):
  6una-assembly1_A  TM=6.501E-01  e=3.360E-06  Homo sapiens
  5n65-assembly1_A  TM=6.584E-01  e=1.135E-05  Homo sapiens
  5he2-assembly1_A  TM=7.376E-01  e=2.518E-04  Bos taurus
  5wg4-assembly1_A  TM=7.322E-01  e=2.813E-04  Homo sapiens
  5he0-assembly1_A  TM=7.378E-01  e=8.049E-04  Bos taurus